Protein AF-A0AAW6LZZ9-F1 (afdb_monomer_lite)

Secondary structure (DSSP, 8-state):
---EE-HHHHH-----TTS-HHHHHHTSEEEEP-TT---EEEEE-TTSEEEEEETTEEEEEEEEEEGGGTEEEEE-SS-EEEEEEEEE-SSEEEEEETTSSEEEEEEEGGGGGG----SHHHHHHHHHHHHHHHHHHHHHHHHHHHHHHHHHHHHHHHHHHHHHHHHHHHHHHHH-HHHHHHHHHHHHHHHHHHHHHHHHHHTSHHHHHS-HHHHHHHHHHHHHHHHHHHIIIIIHHHHHHHHHHHHHHHHHHHHH--

Sequence (258 aa):
MKTYLLDILSRYNRFSENLDVKTVLCNKSWWIFNDSGDKELYIFQENGSLIASVNGNVINATWQYIAANKSLVISFKEQSYMLHPSFIDNIIFALQQDGTERFLFMINEEQKQLFYLKSLNELNSYFEEAERKRIEAKQQEKRILLEQQEIEQQKAKQHKIEQEQQNEIDNALSKSTLYQTLGCIMWILTYLTPIILIFCYISSDEFNRAGWGDRIGLIISIALLGLFIPWITIGSLLAFLEGKITKRYKRTKNRKSV

Organism: NCBI:txid246787

Radius of gyration: 41.66 Å; chains: 1; bounding box: 68×56×107 Å

pLDDT: mean 83.83, std 9.74, range [48.38, 96.94]

Structure (mmCIF, N/CA/C/O backbone):
data_AF-A0AAW6LZZ9-F1
#
_entry.id   AF-A0AAW6LZZ9-F1
#
loop_
_atom_site.group_PDB
_atom_site.id
_atom_site.type_symbol
_atom_site.label_atom_id
_atom_site.label_alt_id
_atom_site.label_comp_id
_atom_site.label_asym_id
_atom_site.label_entity_id
_atom_site.label_seq_id
_atom_site.pdbx_PDB_ins_code
_atom_site.Cartn_x
_atom_site.Cartn_y
_atom_site.Cartn_z
_atom_site.occupancy
_atom_site.B_iso_or_equiv
_atom_site.auth_seq_id
_atom_site.auth_comp_id
_atom_site.auth_asym_id
_atom_site.auth_atom_id
_atom_site.pdbx_PDB_model_num
ATOM 1 N N . MET A 1 1 ? -23.465 -0.274 30.069 1.00 63.72 1 MET A N 1
ATOM 2 C CA . MET A 1 1 ? -22.315 -0.102 29.160 1.00 63.72 1 MET A CA 1
ATOM 3 C C . MET A 1 1 ? -21.661 1.244 29.448 1.00 63.72 1 MET A C 1
ATOM 5 O O . MET A 1 1 ? -22.392 2.219 29.597 1.00 63.72 1 MET A O 1
ATOM 9 N N . LYS A 1 2 ? -20.332 1.303 29.605 1.00 71.00 2 LYS A N 1
ATOM 10 C CA . LYS A 1 2 ? -19.604 2.566 29.831 1.00 71.00 2 LYS A CA 1
ATOM 11 C C . LYS A 1 2 ? -19.031 3.095 28.519 1.00 71.00 2 LYS A C 1
ATOM 13 O O . LYS A 1 2 ? -18.653 2.322 27.646 1.00 71.00 2 LYS A O 1
ATOM 18 N N . THR A 1 3 ? -18.988 4.414 28.393 1.00 74.50 3 THR A N 1
ATOM 19 C CA . THR A 1 3 ? -18.498 5.122 27.206 1.00 74.50 3 THR A CA 1
ATOM 20 C C . THR A 1 3 ? -17.617 6.284 27.644 1.00 74.50 3 THR A C 1
ATOM 22 O O . THR A 1 3 ? -17.914 6.925 28.654 1.00 74.50 3 THR A O 1
ATOM 25 N N . TYR A 1 4 ? -16.594 6.591 26.860 1.00 72.56 4 TYR A N 1
ATOM 26 C CA . TYR A 1 4 ? -15.508 7.503 27.202 1.00 72.56 4 TYR A CA 1
ATOM 27 C C . TYR A 1 4 ? -15.388 8.628 26.189 1.00 72.56 4 TYR A C 1
ATOM 29 O O . TYR A 1 4 ? -15.560 8.405 24.998 1.00 72.56 4 TYR A O 1
ATOM 37 N N . LEU A 1 5 ? -15.063 9.835 26.640 1.00 67.75 5 LEU A N 1
ATOM 38 C CA . LEU A 1 5 ? -14.761 10.933 25.728 1.00 67.75 5 LEU A CA 1
ATOM 39 C C . LEU A 1 5 ? -13.273 10.875 25.372 1.00 67.75 5 LEU A C 1
ATOM 41 O O . LEU A 1 5 ? -12.427 10.930 26.263 1.00 67.75 5 LEU A O 1
ATOM 45 N N . LEU A 1 6 ? -12.965 10.757 24.079 1.00 67.12 6 LEU A N 1
ATOM 46 C CA . LEU A 1 6 ? -11.596 10.786 23.569 1.00 67.12 6 LEU A CA 1
ATOM 47 C C . LEU A 1 6 ? -11.512 11.778 22.404 1.00 67.12 6 LEU A C 1
ATOM 49 O O . LEU A 1 6 ? -11.934 11.476 21.288 1.00 67.12 6 LEU A O 1
ATOM 53 N N . ASP A 1 7 ? -10.948 12.959 22.659 1.00 63.34 7 ASP A N 1
ATOM 54 C CA . ASP A 1 7 ? -10.837 14.041 21.664 1.00 63.34 7 ASP A CA 1
ATOM 55 C C . ASP A 1 7 ? -9.970 13.654 20.446 1.00 63.34 7 ASP A C 1
ATOM 57 O O . ASP A 1 7 ? -10.097 14.204 19.357 1.00 63.34 7 ASP A O 1
ATOM 61 N N . ILE A 1 8 ? -9.094 12.656 20.591 1.00 61.59 8 ILE A N 1
ATOM 62 C CA . ILE A 1 8 ? -8.286 12.148 19.474 1.00 61.59 8 ILE A CA 1
ATOM 63 C C . ILE A 1 8 ? -9.166 11.415 18.448 1.00 61.59 8 ILE A C 1
ATOM 65 O O . ILE A 1 8 ? -8.899 11.490 17.252 1.00 61.59 8 ILE A O 1
ATOM 69 N N . LEU A 1 9 ? -10.252 10.760 18.871 1.00 63.91 9 LEU A N 1
ATOM 70 C CA . LEU A 1 9 ? -11.093 9.961 17.972 1.00 63.91 9 LEU A CA 1
ATOM 71 C C . LEU A 1 9 ? -12.125 10.763 17.201 1.00 63.91 9 LEU A C 1
ATOM 73 O O . LEU A 1 9 ? -12.443 10.388 16.076 1.00 63.91 9 LEU A O 1
ATOM 77 N N . SER A 1 10 ? -12.584 11.891 17.744 1.00 60.84 10 SER A N 1
ATOM 78 C CA . SER A 1 10 ? -13.420 12.830 16.988 1.00 60.84 10 SER A CA 1
ATOM 79 C C . SER A 1 10 ? -12.682 13.343 15.739 1.00 60.84 10 SER A C 1
ATOM 81 O O . SER A 1 10 ? -13.284 13.489 14.675 1.00 60.84 10 SER A O 1
ATOM 83 N N . ARG A 1 11 ? -11.353 13.522 15.824 1.00 60.06 11 ARG A N 1
ATOM 84 C CA . ARG A 1 11 ? -10.475 13.835 14.679 1.00 60.06 11 ARG A CA 1
ATOM 85 C C . ARG A 1 11 ? -10.131 12.615 13.819 1.00 60.06 11 ARG A C 1
ATOM 87 O O . ARG A 1 11 ? -9.822 12.754 12.634 1.00 60.06 11 ARG A O 1
ATOM 94 N N . TYR A 1 12 ? -10.179 11.421 14.399 1.00 59.59 12 TYR A N 1
ATOM 95 C CA . TYR A 1 12 ? -9.676 10.176 13.826 1.00 59.59 12 TYR A CA 1
ATOM 96 C C . TYR A 1 12 ? -10.819 9.240 13.410 1.00 59.59 12 TYR A C 1
ATOM 98 O O . TYR A 1 12 ? -10.916 8.099 13.852 1.00 59.59 12 TYR A O 1
ATOM 106 N N . ASN A 1 13 ? -11.691 9.710 12.515 1.00 55.62 13 ASN A N 1
ATOM 107 C CA . ASN A 1 13 ? -12.746 8.872 11.950 1.00 55.62 13 ASN A CA 1
ATOM 108 C C . ASN A 1 13 ? -12.137 7.949 10.878 1.00 55.62 13 ASN A C 1
ATOM 110 O O . ASN A 1 13 ? -11.828 8.373 9.761 1.00 55.62 13 ASN A O 1
ATOM 114 N N . ARG A 1 14 ? -11.847 6.701 11.254 1.00 59.38 14 ARG A N 1
ATOM 115 C CA . ARG A 1 14 ? -11.058 5.743 10.465 1.00 59.38 14 ARG A CA 1
ATOM 116 C C . ARG A 1 14 ? -11.824 4.484 10.077 1.00 59.38 14 ARG A C 1
ATOM 118 O O . ARG A 1 14 ? -11.212 3.499 9.665 1.00 59.38 14 ARG A O 1
ATOM 125 N N . PHE A 1 15 ? -13.146 4.515 10.159 1.00 56.00 15 PHE A N 1
ATOM 126 C CA . PHE A 1 15 ? -13.957 3.441 9.620 1.00 56.00 15 PHE A CA 1
ATOM 127 C C . PHE A 1 15 ? -13.810 3.374 8.092 1.00 56.00 15 PHE A C 1
ATOM 129 O O . PHE A 1 15 ? -14.177 4.300 7.371 1.00 56.00 15 PHE A O 1
ATOM 136 N N . SER A 1 16 ? -13.225 2.279 7.600 1.00 54.72 16 SER A N 1
ATOM 137 C CA . SER A 1 16 ? -13.187 1.969 6.171 1.00 54.72 16 SER A CA 1
ATOM 138 C C . SER A 1 16 ? -14.546 1.413 5.766 1.00 54.72 16 SER A C 1
ATOM 140 O O . SER A 1 16 ? -14.954 0.370 6.272 1.00 54.72 16 SER A O 1
ATOM 142 N N . GLU A 1 17 ? -15.227 2.085 4.837 1.00 54.19 17 GLU A N 1
ATOM 143 C CA . GLU A 1 17 ? -16.564 1.696 4.360 1.00 54.19 17 GLU A CA 1
ATOM 144 C C . GLU A 1 17 ? -16.625 0.269 3.793 1.00 54.19 17 GLU A C 1
ATOM 146 O O . GLU A 1 17 ? -17.694 -0.329 3.752 1.00 54.19 17 GLU A O 1
ATOM 151 N N . ASN A 1 18 ? -15.477 -0.284 3.394 1.00 52.03 18 ASN A N 1
ATOM 152 C CA . ASN A 1 18 ? -15.360 -1.607 2.783 1.00 52.03 18 ASN A CA 1
ATOM 153 C C . ASN A 1 18 ? -15.147 -2.747 3.792 1.00 52.03 18 ASN A C 1
ATOM 155 O O . ASN A 1 18 ? -14.966 -3.891 3.378 1.00 52.03 18 ASN A O 1
ATOM 159 N N . LEU A 1 19 ? -15.096 -2.462 5.097 1.00 64.50 19 LEU A N 1
ATOM 160 C CA . LEU A 1 19 ? -14.877 -3.497 6.101 1.00 64.50 19 LEU A CA 1
ATOM 161 C C . LEU A 1 19 ? -16.200 -4.165 6.486 1.00 64.50 19 LEU A C 1
ATOM 163 O O . LEU A 1 19 ? -17.125 -3.504 6.957 1.00 64.50 19 LEU A O 1
ATOM 167 N N . ASP A 1 20 ? -16.267 -5.489 6.338 1.00 75.19 20 ASP A N 1
ATOM 168 C CA . ASP A 1 20 ? -17.407 -6.272 6.811 1.00 75.19 20 ASP A CA 1
ATOM 169 C C . ASP A 1 20 ? -17.415 -6.327 8.347 1.00 75.19 20 ASP A C 1
ATOM 171 O O . ASP A 1 20 ? -16.801 -7.188 8.985 1.00 75.19 20 ASP A O 1
ATOM 175 N N . VAL A 1 21 ? -18.118 -5.362 8.942 1.00 74.81 21 VAL A N 1
ATOM 176 C CA . VAL A 1 21 ? -18.277 -5.195 10.392 1.00 74.81 21 VAL A CA 1
ATOM 177 C C . VAL A 1 21 ? -18.807 -6.465 11.046 1.00 74.81 21 VAL A C 1
ATOM 179 O O . VAL A 1 21 ? -18.379 -6.799 12.150 1.00 74.81 21 VAL A O 1
ATOM 182 N N . LYS A 1 22 ? -19.704 -7.194 10.368 1.00 76.88 22 LYS A N 1
ATOM 183 C CA . LYS A 1 22 ? -20.283 -8.433 10.893 1.00 76.88 22 LYS A CA 1
ATOM 184 C C . LYS A 1 22 ? -19.201 -9.497 11.043 1.00 76.88 22 LYS A C 1
ATOM 186 O O . LYS A 1 22 ? -19.074 -10.078 12.116 1.00 76.88 22 LYS A O 1
ATOM 191 N N . THR A 1 23 ? -18.385 -9.687 10.012 1.00 80.94 23 THR A N 1
ATOM 192 C CA . THR A 1 23 ? -17.270 -10.643 10.047 1.00 80.94 23 THR A CA 1
ATOM 193 C C . THR A 1 23 ? -16.236 -10.270 11.113 1.00 80.94 23 THR A C 1
ATOM 195 O O . THR A 1 23 ? -15.774 -11.132 11.859 1.00 80.94 23 THR A O 1
ATOM 198 N N . VAL A 1 24 ? -15.898 -8.984 11.250 1.00 83.12 24 VAL A N 1
ATOM 199 C CA . VAL A 1 24 ? -14.933 -8.534 12.269 1.00 83.12 24 VAL A CA 1
ATOM 200 C C . VAL A 1 24 ? -15.455 -8.765 13.687 1.00 83.12 24 VAL A C 1
ATOM 202 O O . VAL A 1 24 ? -14.700 -9.246 14.531 1.00 83.12 24 VAL A O 1
ATOM 205 N N . LEU A 1 25 ? -16.727 -8.448 13.949 1.00 83.62 25 LEU A N 1
ATOM 206 C CA . LEU A 1 25 ? -17.342 -8.609 15.268 1.00 83.62 25 LEU A CA 1
ATOM 207 C C . LEU A 1 25 ? -17.463 -10.077 15.679 1.00 83.62 25 LEU A C 1
ATOM 209 O O . LEU A 1 25 ? -17.090 -10.406 16.802 1.00 83.62 25 LEU A O 1
ATOM 213 N N . CYS A 1 26 ? -17.968 -10.937 14.789 1.00 85.25 26 CYS A N 1
ATOM 214 C CA . CYS A 1 26 ? -18.289 -12.331 15.110 1.00 85.25 26 CYS A CA 1
ATOM 215 C C . CYS A 1 26 ? -17.065 -13.237 15.276 1.00 85.25 26 CYS A C 1
ATOM 217 O O . CYS A 1 26 ? -17.135 -14.231 15.992 1.00 85.25 26 CYS A O 1
ATOM 219 N N . ASN A 1 27 ? -15.946 -12.913 14.624 1.00 84.12 27 ASN A N 1
ATOM 220 C CA . ASN A 1 27 ? -14.761 -13.776 14.624 1.00 84.12 27 ASN A CA 1
ATOM 221 C C . ASN A 1 27 ? -13.890 -13.633 15.879 1.00 84.12 27 ASN A C 1
ATOM 223 O O . ASN A 1 27 ? -12.889 -14.335 16.002 1.00 84.12 27 ASN A O 1
ATOM 227 N N . LYS A 1 28 ? -14.209 -12.693 16.775 1.00 88.25 28 LYS A N 1
ATOM 228 C CA . LYS A 1 28 ? -13.354 -12.318 17.905 1.00 88.25 28 LYS A CA 1
ATOM 229 C C . LYS A 1 28 ? -14.158 -12.162 19.190 1.00 88.25 28 LYS A C 1
ATOM 231 O O . LYS A 1 28 ? -15.327 -11.782 19.174 1.00 88.25 28 LYS A O 1
ATOM 236 N N . SER A 1 29 ? -13.476 -12.374 20.310 1.00 88.81 29 SER A N 1
ATOM 237 C CA . SER A 1 29 ? -13.965 -12.008 21.639 1.00 88.81 29 SER A CA 1
ATOM 238 C C . SER A 1 29 ? -13.436 -10.629 22.019 1.00 88.81 29 SER A C 1
ATOM 240 O O . SER A 1 29 ? -12.241 -10.350 21.894 1.00 88.81 29 SER A O 1
ATOM 242 N N . TRP A 1 30 ? -14.325 -9.762 22.496 1.00 90.69 30 TRP A N 1
ATOM 243 C CA . TRP A 1 30 ? -14.030 -8.350 22.713 1.00 90.69 30 TRP A CA 1
ATOM 244 C C . TRP A 1 30 ? -14.031 -8.009 24.196 1.00 90.69 30 TRP A C 1
ATOM 246 O O . TRP A 1 30 ? -15.070 -8.003 24.850 1.00 90.69 30 TRP A O 1
ATOM 256 N N . TRP A 1 31 ? -12.861 -7.708 24.745 1.00 88.19 31 TRP A N 1
ATOM 257 C CA . TRP A 1 31 ? -12.719 -7.182 26.095 1.00 88.19 31 TRP A CA 1
ATOM 258 C C . TRP A 1 31 ? -13.088 -5.699 26.115 1.00 88.19 31 TRP A C 1
ATOM 260 O O . TRP A 1 31 ? -12.507 -4.897 25.385 1.00 88.19 31 TRP A O 1
ATOM 270 N N . ILE A 1 32 ? -14.067 -5.328 26.932 1.00 88.06 32 ILE A N 1
ATOM 271 C CA . ILE A 1 32 ? -14.548 -3.953 27.018 1.00 88.06 32 ILE A CA 1
ATOM 272 C C . ILE A 1 32 ? -13.648 -3.174 27.966 1.00 88.06 32 ILE A C 1
ATOM 274 O O . ILE A 1 32 ? -13.481 -3.546 29.129 1.00 88.06 32 ILE A O 1
ATOM 278 N N . PHE A 1 33 ? -13.080 -2.081 27.464 1.00 84.19 33 PHE A N 1
ATOM 279 C CA . PHE A 1 33 ? -12.303 -1.171 28.291 1.00 84.19 33 PHE A CA 1
ATOM 280 C C . PHE A 1 33 ? -13.218 -0.519 29.329 1.00 84.19 33 PHE A C 1
ATOM 282 O O . PHE A 1 33 ? -14.246 0.072 28.986 1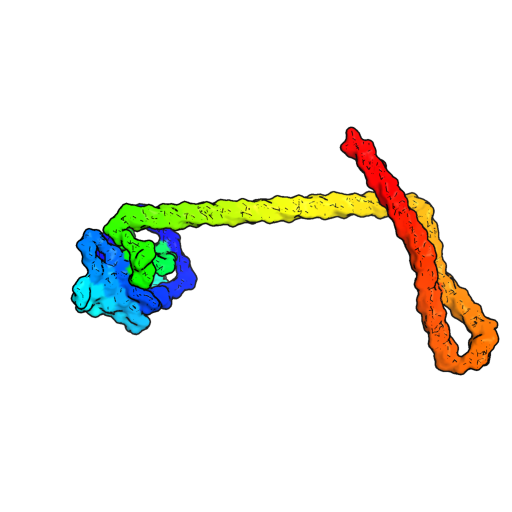.00 84.19 33 PHE A O 1
ATOM 289 N N . ASN A 1 34 ? -12.829 -0.611 30.597 1.00 80.00 34 ASN A N 1
ATOM 290 C CA . ASN A 1 34 ? -13.482 0.097 31.681 1.00 80.00 34 ASN A CA 1
ATOM 291 C C . ASN A 1 34 ? -12.457 0.588 32.714 1.00 80.00 34 ASN A C 1
ATOM 293 O O . ASN A 1 34 ? -11.409 -0.019 32.915 1.00 80.00 34 ASN A O 1
ATOM 297 N N . ASP A 1 35 ? -12.809 1.661 33.416 1.00 71.12 35 ASP A N 1
ATOM 298 C CA . ASP A 1 35 ? -11.978 2.261 34.473 1.00 71.12 35 ASP A CA 1
ATOM 299 C C . ASP A 1 35 ? -12.150 1.539 35.819 1.00 71.12 35 ASP A C 1
ATOM 301 O O . ASP A 1 35 ? -11.513 1.884 36.810 1.00 71.12 35 ASP A O 1
ATOM 305 N N . SER A 1 36 ? -13.069 0.571 35.883 1.00 70.88 36 SER A N 1
ATOM 306 C CA . SER A 1 36 ? -13.416 -0.150 37.111 1.00 70.88 36 SER A CA 1
ATOM 307 C C . SER A 1 36 ? -12.464 -1.305 37.408 1.00 70.88 36 SER A C 1
ATOM 309 O O . SER A 1 36 ? -12.419 -1.769 38.542 1.00 70.88 36 SER A O 1
ATOM 311 N N . GLY A 1 37 ? -11.699 -1.761 36.412 1.00 69.62 37 GLY A N 1
ATOM 312 C CA . GLY A 1 37 ? -10.828 -2.931 36.526 1.00 69.62 37 GLY A CA 1
ATOM 313 C C . GLY A 1 37 ? -11.571 -4.267 36.422 1.00 69.62 37 GLY A C 1
ATOM 314 O O . GLY A 1 37 ? -10.946 -5.321 36.536 1.00 69.62 37 GLY A O 1
ATOM 315 N N . ASP A 1 38 ? -12.882 -4.238 36.172 1.00 79.94 38 ASP A N 1
ATOM 316 C CA . ASP A 1 38 ? -13.706 -5.432 36.009 1.00 79.94 38 ASP A CA 1
ATOM 317 C C . ASP A 1 38 ? -13.439 -6.089 34.652 1.00 79.94 38 ASP A C 1
ATOM 319 O O . ASP A 1 38 ? -13.296 -5.424 33.623 1.00 79.94 38 ASP A O 1
ATOM 323 N N . LYS A 1 39 ? -13.411 -7.423 34.601 1.00 83.44 39 LYS A N 1
ATOM 324 C CA . LYS A 1 39 ? -13.345 -8.143 33.327 1.00 83.44 39 LYS A CA 1
ATOM 325 C C . LYS A 1 39 ? -14.729 -8.133 32.677 1.00 83.44 39 LYS A C 1
ATOM 327 O O . LYS A 1 39 ? -15.551 -8.995 32.975 1.00 83.44 39 LYS A O 1
ATOM 332 N N . GLU A 1 40 ? -14.951 -7.208 31.750 1.00 89.00 40 GLU A N 1
ATOM 333 C CA . GLU A 1 40 ? -16.131 -7.188 30.881 1.00 89.00 40 GLU A CA 1
ATOM 334 C C . GLU A 1 40 ? -15.767 -7.731 29.487 1.00 89.00 40 GLU A C 1
ATOM 336 O O . GLU A 1 40 ? -14.808 -7.278 28.866 1.00 89.00 40 GLU A O 1
ATOM 341 N N . LEU A 1 41 ? -16.481 -8.758 29.020 1.00 90.31 41 LEU A N 1
ATOM 342 C CA . LEU A 1 41 ? -16.209 -9.466 27.764 1.00 90.31 41 LEU A CA 1
ATOM 343 C C . LEU A 1 41 ? -17.485 -9.611 26.941 1.00 90.31 41 LEU A C 1
ATOM 345 O O . LEU A 1 41 ? -18.473 -10.146 27.442 1.00 90.31 41 LEU A O 1
ATOM 349 N N . TYR A 1 42 ? -17.457 -9.166 25.689 1.00 92.44 42 TYR A N 1
ATOM 350 C CA . TYR A 1 42 ? -18.568 -9.224 24.743 1.00 92.44 42 TYR A CA 1
ATOM 351 C C . TYR A 1 42 ? -18.234 -10.194 23.606 1.00 92.44 42 TYR A C 1
ATOM 353 O O . TYR A 1 42 ? -17.190 -10.087 22.961 1.00 92.44 42 TYR A O 1
ATOM 361 N N . ILE A 1 43 ? -19.133 -11.145 23.358 1.00 92.31 43 ILE A N 1
ATOM 362 C CA . ILE A 1 43 ? -19.002 -12.156 22.305 1.00 92.31 43 ILE A CA 1
ATOM 363 C C . ILE A 1 43 ? -20.203 -12.025 21.372 1.00 92.31 43 ILE A C 1
ATOM 365 O O . ILE A 1 43 ? -21.340 -12.319 21.756 1.00 92.31 43 ILE A O 1
ATOM 369 N N . PHE A 1 44 ? -19.945 -11.563 20.151 1.00 92.44 44 PHE A N 1
ATOM 370 C CA . PHE A 1 44 ? -20.962 -11.363 19.124 1.00 92.44 44 PHE A CA 1
ATOM 371 C C . PHE A 1 44 ? -21.139 -12.653 18.327 1.00 92.44 44 PHE A C 1
ATOM 373 O O . PHE A 1 44 ? -20.171 -13.229 17.844 1.00 92.44 44 PHE A O 1
ATOM 380 N N . GLN A 1 45 ? -22.377 -13.114 18.180 1.00 91.75 45 GLN A N 1
ATOM 381 C CA . GLN A 1 45 ? -22.703 -14.292 17.379 1.00 91.75 45 GLN A CA 1
ATOM 382 C C . GLN A 1 45 ? -23.333 -13.898 16.044 1.00 91.75 45 GLN A C 1
ATOM 384 O O . GLN A 1 45 ? -24.100 -12.938 15.969 1.00 91.75 45 GLN A O 1
ATOM 389 N N . GLU A 1 46 ? -23.093 -14.685 14.994 1.00 89.88 46 GLU A N 1
ATOM 390 C CA . GLU A 1 46 ? -23.614 -14.415 13.643 1.00 89.88 46 GLU A CA 1
ATOM 391 C C . GLU A 1 46 ? -25.146 -14.375 13.549 1.00 89.88 46 GLU A C 1
ATOM 393 O O . GLU A 1 46 ? -25.695 -13.726 12.649 1.00 89.88 46 GLU A O 1
ATOM 398 N N . ASN A 1 47 ? -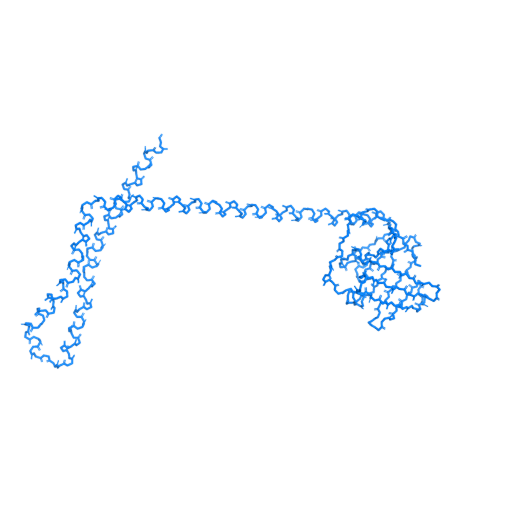25.819 -15.052 14.485 1.00 89.12 47 ASN A N 1
ATOM 399 C CA . ASN A 1 47 ? -27.274 -15.107 14.618 1.00 89.12 47 ASN A CA 1
ATOM 400 C C . ASN A 1 47 ? -27.887 -13.829 15.235 1.00 89.12 47 ASN A C 1
ATOM 402 O O . ASN A 1 47 ? -29.101 -13.774 15.403 1.00 89.12 47 ASN A O 1
ATOM 406 N N . GLY A 1 48 ? -27.073 -12.824 15.588 1.00 90.38 48 GLY A N 1
ATOM 407 C CA . GLY A 1 48 ? -27.523 -11.582 16.228 1.00 90.38 48 GLY A CA 1
ATOM 408 C C . GLY A 1 48 ? -27.620 -11.650 17.756 1.00 90.38 48 GLY A C 1
ATOM 409 O O . GLY A 1 48 ? -28.093 -10.706 18.386 1.00 90.38 48 GLY A O 1
ATOM 410 N N . SER A 1 49 ? -27.168 -12.735 18.385 1.00 93.06 49 SER A N 1
ATOM 411 C CA . SER A 1 49 ? -27.067 -12.831 19.846 1.00 93.06 49 SER A CA 1
ATOM 412 C C . SER A 1 49 ? -25.747 -12.237 20.330 1.00 93.06 49 SER A C 1
ATOM 414 O O . SER A 1 49 ? -24.703 -12.404 19.698 1.00 93.06 49 SER A O 1
ATOM 416 N N . LEU A 1 50 ? -25.786 -11.538 21.459 1.00 92.69 50 LEU A N 1
ATOM 417 C CA . LEU A 1 50 ? -24.620 -10.993 22.145 1.00 92.69 50 LEU A CA 1
ATOM 418 C C . LEU A 1 50 ? -24.549 -11.604 23.543 1.00 92.69 50 LEU A C 1
ATOM 420 O O . LEU A 1 50 ? -25.493 -11.498 24.325 1.00 92.69 50 LEU A O 1
ATOM 424 N N . ILE A 1 51 ? -23.413 -12.206 23.870 1.00 92.88 51 ILE A N 1
ATOM 425 C CA . ILE A 1 51 ? -23.128 -12.692 25.218 1.00 92.88 51 ILE A CA 1
ATOM 426 C C . ILE A 1 51 ? -22.199 -11.679 25.879 1.00 92.88 51 ILE A C 1
ATOM 428 O O . ILE A 1 51 ? -21.056 -11.519 25.455 1.00 92.88 51 ILE A O 1
ATOM 432 N N . ALA A 1 52 ? -22.689 -10.997 26.911 1.00 91.75 52 ALA A N 1
ATOM 433 C CA . ALA A 1 52 ? -21.893 -10.091 27.729 1.00 91.75 52 ALA A CA 1
ATOM 434 C C . ALA A 1 52 ? -21.576 -10.759 29.072 1.00 91.75 52 ALA A C 1
ATOM 436 O O . ALA A 1 52 ? -22.482 -11.164 29.791 1.00 91.75 52 ALA A O 1
ATOM 437 N N . SER A 1 53 ? -20.299 -10.883 29.425 1.00 90.88 53 SER A N 1
ATOM 438 C CA . SER A 1 53 ? -19.842 -11.454 30.693 1.00 90.88 53 SER A CA 1
ATOM 439 C C . SER A 1 53 ? -19.100 -10.403 31.508 1.00 90.88 53 SER A C 1
ATOM 441 O O . SER A 1 53 ? -18.051 -9.932 31.074 1.00 90.88 53 SER A O 1
ATOM 443 N N . VAL A 1 54 ? -19.586 -10.097 32.711 1.00 89.38 54 VAL A N 1
ATOM 444 C CA . VAL A 1 54 ? -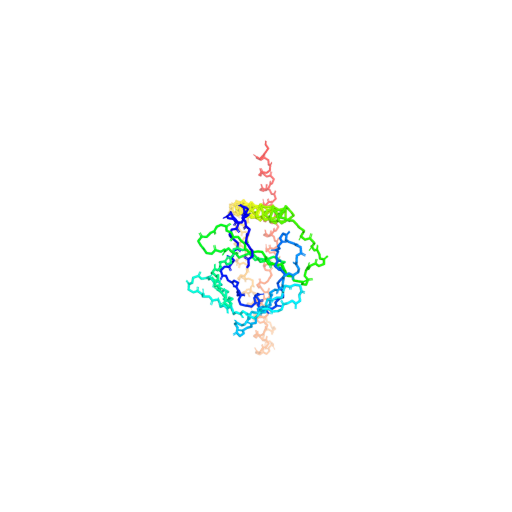18.918 -9.204 33.673 1.00 89.38 54 VAL A CA 1
ATOM 445 C C . VAL A 1 54 ? -18.438 -10.034 34.858 1.00 89.38 54 VAL A C 1
ATOM 447 O O . VAL A 1 54 ? -19.253 -10.552 35.619 1.00 89.38 54 VAL A O 1
ATOM 450 N N . ASN A 1 55 ? -17.122 -10.209 35.000 1.00 87.06 55 ASN A N 1
ATOM 451 C CA . ASN A 1 55 ? -16.493 -11.038 36.040 1.00 87.06 55 ASN A CA 1
ATOM 452 C C . ASN A 1 55 ? -17.098 -12.457 36.161 1.00 87.06 55 ASN A C 1
ATOM 454 O O . ASN A 1 55 ? -17.152 -13.029 37.245 1.00 87.06 55 ASN A O 1
ATOM 458 N N . GLY A 1 56 ? -17.562 -13.025 35.041 1.00 85.06 56 GLY A N 1
ATOM 459 C CA . GLY A 1 56 ? -18.186 -14.352 34.975 1.00 85.06 56 GLY A CA 1
ATOM 460 C C . GLY A 1 56 ? -19.717 -14.356 35.054 1.00 85.06 56 GLY A C 1
ATOM 461 O O . GLY A 1 56 ? -20.326 -15.378 34.751 1.00 85.06 56 GLY A O 1
ATOM 462 N N . ASN A 1 57 ? -20.357 -13.229 35.385 1.00 89.56 57 ASN A N 1
ATOM 463 C CA . ASN A 1 57 ? -21.813 -13.100 35.320 1.00 89.56 57 ASN A CA 1
ATOM 464 C C . ASN A 1 57 ? -22.258 -12.833 33.883 1.00 89.56 57 ASN A C 1
ATOM 466 O O . ASN A 1 57 ? -21.882 -11.819 33.294 1.00 89.56 57 ASN A O 1
ATOM 470 N N . VAL A 1 58 ? -23.074 -13.734 33.336 1.00 91.06 58 VAL A N 1
ATOM 471 C CA . VAL A 1 58 ? -23.509 -13.692 31.936 1.00 91.06 58 VAL A CA 1
ATOM 472 C C . VAL A 1 58 ? -24.844 -12.967 31.785 1.00 91.06 58 VAL A C 1
ATOM 474 O O . VAL A 1 58 ? -25.836 -13.291 32.437 1.00 91.06 58 VAL A O 1
ATOM 477 N N . ILE A 1 59 ? -24.870 -12.014 30.861 1.00 91.12 59 ILE A N 1
ATOM 478 C CA . ILE A 1 59 ? -26.035 -11.256 30.427 1.00 91.12 59 ILE A CA 1
ATOM 479 C C . ILE A 1 59 ? -26.238 -11.540 28.940 1.00 91.12 59 ILE A C 1
ATOM 481 O O . ILE A 1 59 ? -25.393 -11.217 28.105 1.00 91.12 59 ILE A O 1
ATOM 485 N N . ASN A 1 60 ? -27.386 -12.128 28.610 1.00 92.81 60 ASN A N 1
ATOM 486 C CA . ASN A 1 60 ? -27.790 -12.325 27.223 1.00 92.81 60 ASN A CA 1
ATOM 487 C C . ASN A 1 60 ? -28.402 -11.032 26.675 1.00 92.81 60 ASN A C 1
ATOM 489 O O . ASN A 1 60 ? -29.343 -10.484 27.257 1.00 92.81 60 ASN A O 1
ATOM 493 N N . ALA A 1 61 ? -27.866 -10.579 25.550 1.00 93.06 61 ALA A N 1
ATOM 494 C CA . ALA A 1 61 ? -28.277 -9.404 24.801 1.00 93.06 61 ALA A CA 1
ATOM 495 C C . ALA A 1 61 ? -28.414 -9.762 23.313 1.00 93.06 61 ALA A C 1
ATOM 497 O O . ALA A 1 61 ? -28.139 -10.887 22.890 1.00 93.06 61 ALA A O 1
ATOM 498 N N . THR A 1 62 ? -28.853 -8.805 22.506 1.00 94.12 62 THR A N 1
ATOM 499 C CA . THR A 1 62 ? -28.916 -8.953 21.047 1.00 94.12 62 THR A CA 1
ATOM 500 C C . THR A 1 62 ? -28.178 -7.810 20.377 1.00 94.12 62 THR A C 1
ATOM 502 O O . THR A 1 62 ? -28.020 -6.734 20.954 1.00 94.12 62 THR A O 1
ATOM 505 N N . TRP A 1 63 ? -27.704 -8.043 19.162 1.00 94.06 63 TRP A N 1
ATOM 506 C CA . TRP A 1 63 ? -27.046 -7.033 18.359 1.00 94.06 63 TRP A CA 1
ATOM 507 C C . TRP A 1 63 ? -27.487 -7.134 16.899 1.00 94.06 63 TRP A C 1
ATOM 509 O O . TRP A 1 63 ? -27.806 -8.211 16.394 1.00 94.06 63 TRP A O 1
ATOM 519 N N . GLN A 1 64 ? -27.492 -6.000 16.210 1.00 91.56 64 GLN A N 1
ATOM 520 C CA . GLN A 1 64 ? -27.838 -5.924 14.799 1.00 91.56 64 GLN A CA 1
ATOM 521 C C . GLN A 1 64 ? -27.025 -4.831 14.116 1.00 91.56 64 GLN A C 1
ATOM 523 O O . GLN A 1 64 ? -26.935 -3.712 14.613 1.00 91.56 64 GLN A O 1
ATOM 528 N N . TYR A 1 65 ? -26.470 -5.139 12.946 1.00 90.00 65 TYR A N 1
ATOM 529 C CA . TYR A 1 65 ? -25.880 -4.127 12.078 1.00 90.00 65 TYR A CA 1
ATOM 530 C C . TYR A 1 65 ? -26.930 -3.584 11.102 1.00 90.00 65 TYR A C 1
ATOM 532 O O . TYR A 1 65 ? -27.535 -4.339 10.339 1.00 90.00 65 TYR A O 1
ATOM 540 N N . ILE A 1 66 ? -27.144 -2.271 11.128 1.00 88.69 66 ILE A N 1
ATOM 541 C CA . ILE A 1 66 ? -28.056 -1.536 10.256 1.00 88.69 66 ILE A CA 1
ATOM 542 C C . ILE A 1 66 ? -27.224 -0.855 9.171 1.00 88.69 66 ILE A C 1
ATOM 544 O O . ILE A 1 66 ? -26.681 0.233 9.367 1.00 88.69 66 ILE A O 1
ATOM 548 N N . ALA A 1 67 ? -27.160 -1.478 7.994 1.00 84.75 67 ALA A N 1
ATOM 549 C CA . ALA A 1 67 ? -26.380 -0.965 6.866 1.00 84.75 67 ALA A CA 1
ATOM 550 C C . ALA A 1 67 ? -26.836 0.433 6.408 1.00 84.75 67 ALA A C 1
ATOM 552 O O . ALA A 1 67 ? -26.001 1.261 6.055 1.00 84.75 67 ALA A O 1
ATOM 553 N N . ALA A 1 68 ? -28.143 0.723 6.477 1.00 85.62 68 ALA A N 1
ATOM 554 C CA . ALA A 1 68 ? -28.718 1.998 6.037 1.00 85.62 68 ALA A CA 1
ATOM 555 C C . ALA A 1 68 ? -28.139 3.219 6.774 1.00 85.62 68 ALA A C 1
ATOM 557 O O . ALA A 1 68 ? -27.967 4.268 6.162 1.00 85.62 68 ALA A O 1
ATOM 558 N N . ASN A 1 69 ? -27.809 3.070 8.061 1.00 83.75 69 ASN A N 1
ATOM 559 C CA . ASN A 1 69 ? -27.195 4.124 8.875 1.00 83.75 69 ASN A CA 1
ATOM 560 C C . ASN A 1 69 ? -25.748 3.784 9.277 1.00 83.75 69 ASN A C 1
ATOM 562 O O . ASN A 1 69 ? -25.158 4.445 10.126 1.00 83.75 69 ASN A O 1
ATOM 566 N N . LYS A 1 70 ? -25.177 2.711 8.707 1.00 85.69 70 LYS A N 1
ATOM 567 C CA . LYS A 1 70 ? -23.856 2.174 9.073 1.00 85.69 70 LYS A CA 1
ATOM 568 C C . LYS A 1 70 ? -23.681 2.065 10.596 1.00 85.69 70 LYS A C 1
ATOM 570 O O . LYS A 1 70 ? -22.626 2.401 11.130 1.00 85.69 70 LYS A O 1
ATOM 575 N N . SER A 1 71 ? -24.729 1.637 11.297 1.00 87.81 71 SER A N 1
ATOM 576 C CA . SER A 1 71 ? -24.772 1.626 12.758 1.00 87.81 71 SER A CA 1
ATOM 577 C C . SER A 1 71 ? -24.921 0.212 13.302 1.00 87.81 71 SER A C 1
ATOM 579 O O . SER A 1 71 ? -25.537 -0.664 12.701 1.00 87.81 71 SER A O 1
ATOM 581 N N . LEU A 1 72 ? -24.322 -0.019 14.458 1.00 90.62 72 LEU A N 1
ATOM 582 C CA . LEU A 1 72 ? -24.469 -1.207 15.271 1.00 90.62 72 LEU A CA 1
ATOM 583 C C . LEU A 1 72 ? -25.455 -0.889 16.391 1.00 90.62 72 LEU A C 1
ATOM 585 O O . LEU A 1 72 ? -25.218 0.003 17.201 1.00 90.62 72 LEU A O 1
ATOM 589 N N . VAL A 1 73 ? -26.551 -1.630 16.455 1.00 92.19 73 VAL A N 1
ATOM 590 C CA . VAL A 1 73 ? -27.492 -1.557 17.568 1.00 92.19 73 VAL A CA 1
ATOM 591 C C . VAL A 1 73 ? -27.210 -2.711 18.509 1.00 92.19 73 VAL A C 1
ATOM 593 O O . VAL A 1 73 ? -27.213 -3.863 18.084 1.00 92.19 73 VAL A O 1
ATOM 596 N N . ILE A 1 74 ? -26.984 -2.408 19.783 1.00 93.25 74 ILE A N 1
ATOM 597 C CA . ILE A 1 74 ? -26.859 -3.400 20.852 1.00 93.25 74 ILE A CA 1
ATOM 598 C C . ILE A 1 74 ? -28.041 -3.219 21.796 1.00 93.25 74 ILE A C 1
ATOM 600 O O . ILE A 1 74 ? -28.201 -2.150 22.380 1.00 93.25 74 ILE A O 1
ATOM 604 N N . SER A 1 75 ? -28.859 -4.256 21.957 1.00 92.50 75 SER A N 1
ATOM 605 C CA . SER A 1 75 ? -30.041 -4.239 22.819 1.00 92.50 75 SER A CA 1
ATOM 606 C C . SER A 1 75 ? -29.850 -5.155 24.021 1.00 92.50 75 SER A C 1
ATOM 608 O O . SER A 1 75 ? -29.785 -6.380 23.889 1.00 92.50 75 SER A O 1
ATOM 610 N N . PHE A 1 76 ? -29.791 -4.545 25.200 1.00 89.62 76 PHE A N 1
ATOM 611 C CA . PHE A 1 76 ? -29.882 -5.219 26.490 1.00 89.62 76 PHE A CA 1
ATOM 612 C C . PHE A 1 76 ? -31.344 -5.244 26.961 1.00 89.62 76 PHE A C 1
ATOM 614 O O . PHE A 1 76 ? -32.194 -4.555 26.404 1.00 89.62 76 PHE A O 1
ATOM 621 N N . LYS A 1 77 ? -31.650 -6.015 28.014 1.00 84.38 77 LYS A N 1
ATOM 622 C CA . LYS A 1 77 ? -33.025 -6.151 28.542 1.00 84.38 77 LYS A CA 1
ATOM 623 C C . LYS A 1 77 ? -33.684 -4.821 28.931 1.00 84.38 77 LYS A C 1
ATOM 625 O O . LYS A 1 77 ? -34.900 -4.715 28.858 1.00 84.38 77 LYS A O 1
ATOM 630 N N . GLU A 1 78 ? -32.894 -3.839 29.357 1.00 82.62 78 GLU A N 1
ATOM 631 C CA . GLU A 1 78 ? -33.390 -2.559 29.884 1.00 82.62 78 GLU A CA 1
ATOM 632 C C . GLU A 1 78 ? -33.213 -1.390 28.909 1.00 82.62 78 GLU A C 1
ATOM 634 O O . GLU A 1 78 ? -33.933 -0.401 28.994 1.00 82.62 78 GLU A O 1
ATOM 639 N N . GLN A 1 79 ? -32.241 -1.477 27.997 1.00 88.75 79 GLN A N 1
ATOM 640 C CA . GLN A 1 79 ? -31.832 -0.358 27.153 1.00 88.75 79 GLN A CA 1
ATOM 641 C C . GLN A 1 79 ? -31.137 -0.840 25.882 1.00 88.75 79 GLN A C 1
ATOM 643 O O . GLN A 1 79 ? -30.411 -1.839 25.892 1.00 88.75 79 GLN A O 1
ATOM 648 N N . SER A 1 80 ? -31.309 -0.070 24.811 1.00 90.50 80 SER A N 1
ATOM 649 C CA . SER A 1 80 ? -30.619 -0.271 23.541 1.00 90.50 80 SER A CA 1
ATOM 650 C C . SER A 1 80 ? -29.727 0.919 23.222 1.00 90.50 80 SER A C 1
ATOM 652 O O . SER A 1 80 ? -30.085 2.068 23.475 1.00 90.50 80 SER A O 1
ATOM 654 N N . TYR A 1 81 ? -28.573 0.634 22.634 1.00 91.00 81 TYR A N 1
ATOM 655 C CA . TYR A 1 81 ? -27.586 1.621 22.227 1.00 91.00 81 TYR A CA 1
ATOM 656 C C . TYR A 1 81 ? -27.381 1.547 20.723 1.00 91.00 81 TYR A C 1
ATOM 658 O O . TYR A 1 81 ? -27.171 0.461 20.185 1.00 91.00 81 TYR A O 1
ATOM 666 N N . MET A 1 82 ? -27.409 2.700 20.060 1.00 91.69 82 MET A N 1
ATOM 667 C CA . MET A 1 82 ? -26.978 2.831 18.674 1.00 91.69 82 MET A CA 1
ATOM 668 C C . MET A 1 82 ? -25.544 3.349 18.654 1.00 91.69 82 MET A C 1
ATOM 670 O O . MET A 1 82 ? -25.224 4.342 19.308 1.00 91.69 82 MET A O 1
ATOM 674 N N . LEU A 1 83 ? -24.680 2.638 17.940 1.00 90.31 83 LEU A N 1
ATOM 675 C CA . LEU A 1 83 ? -23.248 2.872 17.915 1.00 90.31 83 LEU A CA 1
ATOM 676 C C . LEU A 1 83 ? -22.755 2.948 16.470 1.00 90.31 83 LEU A C 1
ATOM 678 O O . LEU A 1 83 ? -23.117 2.119 15.642 1.00 90.31 83 LEU A O 1
ATOM 682 N N . HIS A 1 84 ? -21.879 3.890 16.168 1.00 88.75 84 HIS A N 1
ATOM 683 C CA . HIS A 1 84 ? -21.225 4.019 14.878 1.00 88.75 84 HIS A CA 1
ATOM 684 C C . HIS A 1 84 ? -19.782 3.522 14.972 1.00 88.75 84 HIS A C 1
ATOM 686 O O . HIS A 1 84 ? -19.021 3.999 15.818 1.00 88.75 84 HIS A O 1
ATOM 692 N N . PRO A 1 85 ? -19.366 2.574 14.117 1.00 87.00 85 PRO A N 1
ATOM 693 C CA . PRO A 1 85 ? -17.957 2.250 13.942 1.00 87.00 85 PRO A CA 1
ATOM 694 C C . PRO A 1 85 ? -17.156 3.516 13.640 1.00 87.00 85 PRO A C 1
ATOM 696 O O . PRO A 1 85 ? -17.421 4.192 12.651 1.00 87.00 85 PRO A O 1
ATOM 699 N N . SER A 1 86 ? -16.191 3.839 14.501 1.00 83.12 86 SER A N 1
ATOM 700 C CA . SER A 1 86 ? -15.349 5.030 14.342 1.00 83.12 86 SER A CA 1
ATOM 701 C C . SER A 1 86 ? -13.908 4.650 14.029 1.00 83.12 86 SER A C 1
ATOM 703 O O . SER A 1 86 ? -13.289 5.215 13.128 1.00 83.12 86 SER A O 1
ATOM 705 N N . PHE A 1 87 ? -13.384 3.625 14.699 1.00 82.06 87 PHE A N 1
ATOM 706 C CA . PHE A 1 87 ? -12.033 3.138 14.463 1.00 82.06 87 PHE A CA 1
ATOM 707 C C . PHE A 1 87 ? -11.966 1.623 14.580 1.00 82.06 87 PHE A C 1
ATOM 709 O O . PHE A 1 87 ? -12.503 1.056 15.525 1.00 82.06 87 PHE A O 1
ATOM 716 N N . ILE A 1 88 ? -11.283 0.975 13.638 1.00 81.12 88 ILE A N 1
ATOM 717 C CA . ILE A 1 88 ? -11.035 -0.465 13.668 1.00 81.12 88 ILE A CA 1
ATOM 718 C C . ILE A 1 88 ? -9.585 -0.722 13.282 1.00 81.12 88 ILE A C 1
ATOM 720 O O . ILE A 1 88 ? -9.125 -0.265 12.233 1.00 81.12 88 ILE A O 1
ATOM 724 N N . ASP A 1 89 ? -8.901 -1.514 14.097 1.00 79.25 89 ASP A N 1
ATOM 725 C CA . ASP A 1 89 ? -7.652 -2.170 13.740 1.00 79.25 89 ASP A CA 1
ATOM 726 C C . ASP A 1 89 ? -7.669 -3.655 14.181 1.00 79.25 89 ASP A C 1
ATOM 728 O O . ASP A 1 89 ? -8.721 -4.250 14.437 1.00 79.25 89 ASP A O 1
ATOM 732 N N . ASN A 1 90 ? -6.501 -4.299 14.220 1.00 77.88 90 ASN A N 1
ATOM 733 C CA . ASN A 1 90 ? -6.393 -5.706 14.614 1.00 77.88 90 ASN A CA 1
ATOM 734 C C . ASN A 1 90 ? -6.595 -5.952 16.124 1.00 77.88 90 ASN A C 1
ATOM 736 O O . ASN A 1 90 ? -6.902 -7.086 16.512 1.00 77.88 90 ASN A O 1
ATOM 740 N N . ILE A 1 91 ? -6.423 -4.913 16.940 1.00 81.50 91 ILE A N 1
ATOM 741 C CA . ILE A 1 91 ? -6.324 -4.912 18.401 1.00 81.50 91 ILE A CA 1
ATOM 742 C C . ILE A 1 91 ? -7.543 -4.221 19.030 1.00 81.50 91 ILE A C 1
ATOM 744 O O . ILE A 1 91 ? -8.221 -4.839 19.840 1.00 81.50 91 ILE A O 1
ATOM 748 N N . ILE A 1 92 ? -7.827 -2.971 18.676 1.00 85.50 92 ILE A N 1
ATOM 749 C CA . ILE A 1 92 ? -8.874 -2.107 19.208 1.00 85.50 92 ILE A CA 1
ATOM 750 C C . ILE A 1 92 ? -9.959 -1.854 18.156 1.00 85.50 92 ILE A C 1
ATOM 752 O O . ILE A 1 92 ? -9.710 -1.515 16.998 1.00 85.50 92 ILE A O 1
ATOM 756 N N . PHE A 1 93 ? -11.200 -1.936 18.612 1.00 87.75 93 PHE A N 1
ATOM 757 C CA . PHE A 1 93 ? -12.378 -1.461 17.914 1.00 87.75 93 PHE A CA 1
ATOM 758 C C . PHE A 1 93 ? -13.052 -0.380 18.771 1.00 87.75 93 PHE A C 1
ATOM 760 O O . PHE A 1 93 ? -13.516 -0.648 19.878 1.00 87.75 93 PHE A O 1
ATOM 767 N N . ALA A 1 94 ? -13.091 0.852 18.257 1.00 88.31 94 ALA A N 1
ATOM 768 C CA . ALA A 1 94 ? -13.831 1.959 18.844 1.00 88.31 94 ALA A CA 1
ATOM 769 C C . ALA A 1 94 ? -15.185 2.187 18.149 1.00 88.31 94 ALA A C 1
ATOM 771 O O . ALA A 1 94 ? -15.279 2.307 16.921 1.00 88.31 94 ALA A O 1
ATOM 772 N N . LEU A 1 95 ? -16.228 2.307 18.966 1.00 88.75 95 LEU A N 1
ATOM 773 C CA . LEU A 1 95 ? -17.617 2.511 18.572 1.00 88.75 95 LEU A CA 1
ATOM 774 C C . LEU A 1 95 ? -18.144 3.796 19.219 1.00 88.75 95 LEU A C 1
ATOM 776 O O . LEU A 1 95 ? -18.225 3.881 20.437 1.00 88.75 95 LEU A O 1
ATOM 780 N N . GLN A 1 96 ? -18.513 4.796 18.431 1.00 89.12 96 GLN A N 1
ATOM 781 C CA . GLN A 1 96 ? -19.087 6.046 18.927 1.00 89.12 96 GLN A CA 1
ATOM 782 C C . GLN A 1 96 ? -20.575 5.873 19.222 1.00 89.12 96 GLN A C 1
ATOM 784 O O . GLN A 1 96 ? -21.298 5.347 18.389 1.00 89.12 96 GLN A O 1
ATOM 789 N N . GLN A 1 97 ? -21.065 6.334 20.365 1.00 89.56 97 GLN A N 1
ATOM 790 C CA . GLN A 1 97 ? -22.498 6.352 20.637 1.00 89.56 97 GLN A CA 1
ATOM 791 C C . GLN A 1 97 ? -23.190 7.452 19.824 1.00 89.56 97 GLN A C 1
ATOM 793 O O . GLN A 1 97 ? -22.761 8.607 19.853 1.00 89.56 97 GLN A O 1
ATOM 798 N N . ASP A 1 98 ? -24.266 7.080 19.125 1.00 87.56 98 ASP A N 1
ATOM 799 C CA . ASP A 1 98 ? -24.994 7.966 18.215 1.00 87.56 98 ASP A CA 1
ATOM 800 C C . ASP A 1 98 ? -25.439 9.268 18.901 1.00 87.56 98 ASP A C 1
ATOM 802 O O . ASP A 1 98 ? -25.871 9.271 20.057 1.00 87.56 98 ASP A O 1
ATOM 806 N N . GLY A 1 99 ? -25.264 10.386 18.194 1.00 83.62 99 GLY A N 1
ATOM 807 C CA . GLY A 1 99 ? -25.527 11.734 18.703 1.00 83.62 99 GLY A CA 1
ATOM 808 C C . GLY A 1 99 ? -24.601 12.222 19.828 1.00 83.62 99 GLY A C 1
ATOM 809 O O . GLY A 1 99 ? -24.879 13.265 20.418 1.00 83.62 99 GLY A O 1
ATOM 810 N N . THR A 1 100 ? -23.514 11.510 20.156 1.00 85.44 100 THR A N 1
ATOM 811 C CA . THR A 1 100 ? -22.582 11.896 21.234 1.00 85.44 100 THR A CA 1
ATOM 812 C C . THR A 1 100 ? -21.117 11.776 20.817 1.00 85.44 100 THR A C 1
ATOM 814 O O . THR A 1 100 ? -20.781 11.033 19.905 1.00 85.44 100 THR A O 1
ATOM 817 N N . GLU A 1 101 ? -20.208 12.438 21.534 1.00 83.56 101 GLU A N 1
ATOM 818 C CA . GLU A 1 101 ? -18.748 12.271 21.378 1.00 83.56 101 GLU A CA 1
ATOM 819 C C . GLU A 1 101 ? -18.173 11.204 22.324 1.00 83.56 101 GLU A C 1
ATOM 821 O O . GLU A 1 101 ? -17.010 11.250 22.728 1.00 83.56 101 GLU A O 1
ATOM 826 N N . ARG A 1 102 ? -19.014 10.256 22.748 1.00 84.31 102 ARG A N 1
ATOM 827 C CA . ARG A 1 102 ? -18.608 9.187 23.654 1.00 84.31 102 ARG A CA 1
ATOM 828 C C . ARG A 1 102 ? -18.348 7.914 22.867 1.00 84.31 102 ARG A C 1
ATOM 830 O O . ARG A 1 102 ? -19.157 7.506 22.042 1.00 84.31 102 ARG A O 1
ATOM 837 N N . PHE A 1 103 ? -17.238 7.265 23.167 1.00 86.75 103 PHE A N 1
ATOM 838 C CA . PHE A 1 103 ? -16.743 6.081 22.490 1.00 86.75 103 PHE A CA 1
ATOM 839 C C . PHE A 1 103 ? -16.723 4.889 23.445 1.00 86.75 103 PHE A C 1
ATOM 841 O O . PHE A 1 103 ? -16.301 4.983 24.597 1.00 86.75 103 PHE A O 1
ATOM 848 N N . LEU A 1 104 ? -17.182 3.748 22.958 1.00 87.81 104 LEU A N 1
ATOM 849 C CA . LEU A 1 104 ? -16.904 2.437 23.512 1.00 87.81 104 LEU A CA 1
ATOM 850 C C . LEU A 1 104 ? -15.608 1.923 22.904 1.00 87.81 104 LEU A C 1
ATOM 852 O O . LEU A 1 104 ? -15.460 1.918 21.684 1.00 87.81 104 LEU A O 1
ATOM 856 N N . PHE A 1 105 ? -14.729 1.403 23.750 1.00 88.00 105 PHE A N 1
ATOM 857 C CA . PHE A 1 105 ? -13.513 0.731 23.324 1.00 88.00 105 PHE A CA 1
ATOM 858 C C . PHE A 1 105 ? -13.594 -0.758 23.598 1.00 88.00 105 PHE A C 1
ATOM 860 O O . PHE A 1 105 ? -13.869 -1.190 24.718 1.00 88.00 105 PHE A O 1
ATOM 867 N N . MET A 1 106 ? -13.319 -1.530 22.560 1.00 88.56 106 MET A N 1
ATOM 868 C CA . MET A 1 106 ? -13.281 -2.979 22.587 1.00 88.56 106 MET A CA 1
ATOM 869 C C . MET A 1 106 ? -11.887 -3.435 22.183 1.00 88.56 106 MET A C 1
ATOM 871 O O . MET A 1 106 ? -11.374 -3.005 21.158 1.00 88.56 106 MET A O 1
ATOM 875 N N . ILE A 1 107 ? -11.272 -4.301 22.973 1.00 87.56 107 ILE A N 1
ATOM 876 C CA . ILE A 1 107 ? -9.923 -4.817 22.750 1.00 87.56 107 ILE A CA 1
ATOM 877 C C . ILE A 1 107 ? -10.033 -6.313 22.469 1.00 87.56 107 ILE A C 1
ATOM 879 O O . ILE A 1 107 ? -10.697 -7.037 23.205 1.00 87.56 107 ILE A O 1
ATOM 883 N N . ASN A 1 108 ? -9.390 -6.795 21.413 1.00 87.38 108 ASN A N 1
ATOM 884 C CA . ASN A 1 108 ? -9.370 -8.209 21.066 1.00 87.38 108 ASN A CA 1
ATOM 885 C C . ASN A 1 108 ? -8.719 -9.029 22.196 1.00 87.38 108 ASN A C 1
ATOM 887 O O . ASN A 1 108 ? -7.562 -8.794 22.554 1.00 87.38 108 ASN A O 1
ATOM 891 N N . GLU A 1 109 ? -9.448 -10.009 22.739 1.00 83.44 109 GLU A N 1
ATOM 892 C CA . GLU A 1 109 ? -8.987 -10.828 23.866 1.00 83.44 109 GLU A CA 1
ATOM 893 C C . GLU A 1 109 ? -7.709 -11.616 23.532 1.00 83.44 109 GLU A C 1
ATOM 895 O O . GLU A 1 109 ? -6.836 -11.749 24.389 1.00 83.44 109 GLU A O 1
ATOM 900 N N . GLU A 1 110 ? -7.535 -12.060 22.284 1.00 81.50 110 GLU A N 1
ATOM 901 C CA . GLU A 1 110 ? -6.338 -12.803 21.854 1.00 81.50 110 GLU A CA 1
ATOM 902 C C . GLU A 1 110 ? -5.058 -11.959 21.917 1.00 81.50 110 GLU A C 1
ATOM 904 O O . GLU A 1 110 ? -3.974 -12.466 22.195 1.00 81.50 110 GLU A O 1
ATOM 909 N N . GLN A 1 111 ? -5.178 -10.652 21.679 1.00 71.56 111 GLN A N 1
ATOM 910 C CA . GLN A 1 111 ? -4.049 -9.717 21.648 1.00 71.56 111 GLN A CA 1
ATOM 911 C C . GLN A 1 111 ? -3.771 -9.100 23.029 1.00 71.56 111 GLN A C 1
ATOM 913 O O . GLN A 1 111 ? -2.842 -8.307 23.186 1.00 71.56 111 GLN A O 1
ATOM 918 N N . LYS A 1 112 ? -4.534 -9.493 24.058 1.00 64.88 112 LYS A N 1
ATOM 919 C CA . LYS A 1 112 ? -4.440 -8.957 25.422 1.00 64.88 112 LYS A CA 1
ATOM 920 C C . LYS A 1 112 ? -3.067 -9.160 26.067 1.00 64.88 112 LYS A C 1
ATOM 922 O O . LYS A 1 112 ? -2.649 -8.342 26.878 1.00 64.88 112 LYS A O 1
ATOM 927 N N . GLN A 1 113 ? -2.347 -10.229 25.719 1.00 57.56 113 GLN A N 1
ATOM 928 C CA . GLN A 1 113 ? -1.009 -10.479 26.273 1.00 57.56 113 GLN A CA 1
ATOM 929 C C . GLN A 1 113 ? 0.041 -9.469 25.788 1.00 57.56 113 GLN A C 1
ATOM 931 O O . GLN A 1 113 ? 1.038 -9.259 26.472 1.00 57.56 113 GLN A O 1
ATOM 936 N N . LEU A 1 114 ? -0.191 -8.827 24.639 1.00 54.44 114 LEU A N 1
ATOM 937 C CA . LEU A 1 114 ? 0.709 -7.820 24.080 1.00 54.44 114 LEU A CA 1
ATOM 938 C C . LEU A 1 114 ? 0.441 -6.416 24.643 1.00 54.44 114 LEU A C 1
ATOM 940 O O . LEU A 1 114 ? 1.319 -5.563 24.564 1.00 54.44 114 LEU A O 1
ATOM 944 N N . PHE A 1 115 ? -0.736 -6.175 25.235 1.00 56.75 115 PHE A N 1
ATOM 945 C CA . PHE A 1 115 ? -1.148 -4.849 25.694 1.00 56.75 115 PHE A CA 1
ATOM 946 C C . PHE A 1 115 ? -1.973 -4.918 26.983 1.00 56.75 115 PHE A C 1
ATOM 948 O O . PHE A 1 115 ? -3.131 -5.334 26.982 1.00 56.75 115 PHE A O 1
ATOM 955 N N . TYR A 1 116 ? -1.404 -4.429 28.087 1.00 58.22 116 TYR A N 1
ATOM 956 C CA . TYR A 1 116 ? -2.165 -4.135 29.300 1.00 58.22 116 TYR A CA 1
ATOM 957 C C . TYR A 1 116 ? -2.538 -2.650 29.287 1.00 58.22 116 TYR A C 1
ATOM 959 O O . TYR A 1 116 ? -1.888 -1.849 29.945 1.00 58.22 116 TYR A O 1
ATOM 967 N N . LEU A 1 117 ? -3.591 -2.292 28.549 1.00 64.12 117 LEU A N 1
ATOM 968 C CA . LEU A 1 117 ? -4.211 -0.968 28.655 1.00 64.12 117 LEU A CA 1
ATOM 969 C C . LEU A 1 117 ? -4.946 -0.886 30.004 1.00 64.12 117 LEU A C 1
ATOM 971 O O . LEU A 1 117 ? -6.049 -1.410 30.153 1.00 64.12 117 LEU A O 1
ATOM 975 N N . LYS A 1 118 ? -4.294 -0.299 31.009 1.00 63.94 118 LYS A N 1
ATOM 976 C CA . LYS A 1 118 ? -4.827 -0.028 32.355 1.00 63.94 118 LYS A CA 1
ATOM 977 C C . LYS A 1 118 ? -5.585 1.281 32.424 1.00 63.94 118 LYS A C 1
ATOM 979 O O . LYS A 1 118 ? -6.430 1.436 33.300 1.00 63.94 118 LYS A O 1
ATOM 984 N N . SER A 1 119 ? -5.225 2.243 31.576 1.00 72.56 119 SER A N 1
ATOM 985 C CA . SER A 1 119 ? -5.680 3.622 31.729 1.00 72.56 119 SER A CA 1
ATOM 986 C C . SER A 1 119 ? -6.024 4.296 30.409 1.00 72.56 119 SER A C 1
ATOM 988 O O . SER A 1 119 ? -5.488 3.973 29.349 1.00 72.56 119 SER A O 1
ATOM 990 N N . LEU A 1 120 ? -6.883 5.311 30.504 1.00 76.06 120 LEU A N 1
ATOM 991 C CA . LEU A 1 120 ? -7.237 6.187 29.390 1.00 76.06 120 LEU A CA 1
ATOM 992 C C . LEU A 1 120 ? -6.004 6.881 28.784 1.00 76.06 120 LEU A C 1
ATOM 994 O O . LEU A 1 120 ? -5.970 7.155 27.590 1.00 76.06 120 LEU A O 1
ATOM 998 N N . ASN A 1 121 ? -4.975 7.145 29.597 1.00 78.81 121 ASN A N 1
ATOM 999 C CA . ASN A 1 121 ? -3.754 7.796 29.134 1.00 78.81 121 ASN A CA 1
ATOM 1000 C C . ASN A 1 121 ? -2.936 6.885 28.207 1.00 78.81 121 ASN A C 1
ATOM 1002 O O . ASN A 1 121 ? -2.461 7.329 27.169 1.00 78.81 121 ASN A O 1
ATOM 1006 N N . GLU A 1 122 ? -2.826 5.597 28.540 1.00 78.81 122 GLU A N 1
ATOM 1007 C CA . GLU A 1 122 ? -2.171 4.612 27.670 1.00 78.81 122 GLU A CA 1
ATOM 1008 C C . GLU A 1 122 ? -2.949 4.418 26.363 1.00 78.81 122 GLU A C 1
ATOM 1010 O O . GLU A 1 122 ? -2.347 4.285 25.297 1.00 78.81 122 GLU A O 1
ATOM 1015 N N . LEU A 1 123 ? -4.285 4.470 26.429 1.00 80.19 123 LEU A N 1
ATOM 1016 C CA . LEU A 1 123 ? -5.141 4.438 25.247 1.00 80.19 123 LEU A CA 1
ATOM 1017 C C . LEU A 1 123 ? -4.903 5.663 24.345 1.00 80.19 123 LEU A C 1
ATOM 1019 O O . LEU A 1 123 ? -4.763 5.509 23.134 1.00 80.19 123 LEU A O 1
ATOM 1023 N N . ASN A 1 124 ? -4.785 6.863 24.922 1.00 81.38 124 ASN A N 1
ATOM 1024 C CA . ASN A 1 124 ? -4.416 8.069 24.173 1.00 81.38 124 ASN A CA 1
ATOM 1025 C C . ASN A 1 124 ? -3.045 7.921 23.509 1.00 81.38 124 ASN A C 1
ATOM 1027 O O . ASN A 1 124 ? -2.930 8.144 22.306 1.00 81.38 124 ASN A O 1
ATOM 1031 N N . SER A 1 125 ? -2.024 7.487 24.255 1.00 82.75 125 SER A N 1
ATOM 1032 C CA . SER A 1 125 ? -0.675 7.289 23.712 1.00 82.75 125 SER A CA 1
ATOM 1033 C C . SER A 1 125 ? -0.649 6.284 22.557 1.00 82.75 125 SER A C 1
ATOM 1035 O O . SER A 1 125 ? 0.051 6.505 21.570 1.00 82.75 125 SER A O 1
ATOM 1037 N N . TYR A 1 126 ? -1.449 5.214 22.634 1.00 83.19 126 TYR A N 1
ATOM 1038 C CA . TYR A 1 126 ? -1.603 4.255 21.540 1.00 83.19 126 TYR A CA 1
ATOM 1039 C C . TYR A 1 126 ? -2.125 4.921 20.261 1.00 83.19 126 TYR A C 1
ATOM 1041 O O . TYR A 1 126 ? -1.555 4.745 19.179 1.00 83.19 126 TYR A O 1
ATOM 1049 N N . PHE A 1 127 ? -3.191 5.718 20.378 1.00 81.75 127 PHE A N 1
ATOM 1050 C CA . PHE A 1 127 ? -3.767 6.419 19.233 1.00 81.75 127 PHE A CA 1
ATOM 1051 C C . PHE A 1 127 ? -2.822 7.482 18.663 1.00 81.75 127 PHE A C 1
ATOM 1053 O O . PHE A 1 127 ? -2.699 7.584 17.440 1.00 81.75 127 PHE A O 1
ATOM 1060 N N . GLU A 1 128 ? -2.099 8.213 19.515 1.00 84.44 128 GLU A N 1
ATOM 1061 C CA . GLU A 1 128 ? -1.077 9.175 19.086 1.00 84.44 128 GLU A CA 1
ATOM 1062 C C . GLU A 1 128 ? 0.059 8.497 18.308 1.00 84.44 128 GLU A C 1
ATOM 1064 O O . GLU A 1 128 ? 0.500 8.998 17.269 1.00 84.44 128 GLU A O 1
ATOM 1069 N N . GLU A 1 129 ? 0.534 7.337 18.768 1.00 84.88 129 GLU A N 1
ATOM 1070 C CA . GLU A 1 129 ? 1.568 6.574 18.067 1.00 84.88 129 GLU A CA 1
ATOM 1071 C C . GLU A 1 129 ? 1.057 6.050 16.717 1.00 84.88 129 GLU A C 1
ATOM 1073 O O . GLU A 1 129 ? 1.747 6.156 15.695 1.00 84.88 129 GLU A O 1
ATOM 1078 N N . ALA A 1 130 ? -0.172 5.529 16.684 1.00 82.44 130 ALA A N 1
ATOM 1079 C CA . ALA A 1 130 ? -0.809 5.060 15.459 1.00 82.44 130 ALA A CA 1
ATOM 1080 C C . ALA A 1 130 ? -0.998 6.193 14.433 1.00 82.44 130 ALA A C 1
ATOM 1082 O O . ALA A 1 130 ? -0.840 5.980 13.225 1.00 82.44 130 ALA A O 1
ATOM 1083 N N . GLU A 1 131 ? -1.326 7.404 14.887 1.00 82.31 131 GLU A N 1
ATOM 1084 C CA . GLU A 1 131 ? -1.425 8.586 14.033 1.00 82.31 131 GLU A CA 1
ATOM 1085 C C . GLU A 1 131 ? -0.055 9.037 13.518 1.00 82.31 131 GLU A C 1
ATOM 1087 O O . GLU A 1 131 ? 0.101 9.268 12.314 1.00 82.31 131 GLU A O 1
ATOM 1092 N N . ARG A 1 132 ? 0.958 9.082 14.387 1.00 86.81 132 ARG A N 1
ATOM 1093 C CA . ARG A 1 132 ? 2.327 9.449 14.007 1.00 86.81 132 ARG A CA 1
ATOM 1094 C C . ARG A 1 132 ? 2.861 8.550 12.893 1.00 86.81 132 ARG A C 1
ATOM 1096 O O . ARG A 1 132 ? 3.254 9.057 11.842 1.00 86.81 132 ARG A O 1
ATOM 1103 N N . LYS A 1 133 ? 2.769 7.226 13.066 1.00 87.31 133 LYS A N 1
ATOM 1104 C CA . LYS A 1 133 ? 3.192 6.241 12.051 1.00 87.31 133 LYS A CA 1
ATOM 1105 C C . LYS A 1 133 ? 2.484 6.451 10.712 1.00 87.31 133 LYS A C 1
ATOM 1107 O O . LYS A 1 133 ? 3.082 6.285 9.652 1.00 87.31 133 LYS A O 1
ATOM 1112 N N . ARG A 1 134 ? 1.209 6.852 10.732 1.00 82.62 134 ARG A N 1
ATOM 1113 C CA . ARG A 1 134 ? 0.438 7.145 9.514 1.00 82.62 134 ARG A CA 1
ATOM 1114 C C . ARG A 1 134 ? 0.942 8.397 8.806 1.00 82.62 134 ARG A C 1
ATOM 1116 O O . ARG A 1 134 ? 1.027 8.401 7.578 1.00 82.62 134 ARG A O 1
ATOM 1123 N N . ILE A 1 135 ? 1.206 9.468 9.551 1.00 87.19 135 ILE A N 1
ATOM 1124 C CA . ILE A 1 135 ? 1.725 10.716 8.983 1.00 87.19 135 ILE A CA 1
ATOM 1125 C C . ILE A 1 135 ? 3.086 10.450 8.340 1.00 87.19 135 ILE A C 1
ATOM 1127 O O . ILE A 1 135 ? 3.303 10.848 7.197 1.00 87.19 135 ILE A O 1
ATOM 1131 N N . GLU A 1 136 ? 3.955 9.713 9.028 1.00 91.12 136 GLU A N 1
ATOM 1132 C CA . GLU A 1 136 ? 5.263 9.305 8.513 1.00 91.12 136 GLU A CA 1
ATOM 1133 C C . GLU A 1 136 ? 5.134 8.463 7.236 1.00 91.12 136 GLU A C 1
ATOM 1135 O O . GLU A 1 136 ? 5.758 8.796 6.229 1.00 91.12 136 GLU A O 1
ATOM 1140 N N . ALA A 1 137 ? 4.260 7.451 7.216 1.00 89.69 137 ALA A N 1
ATOM 1141 C CA . ALA A 1 137 ? 4.028 6.620 6.032 1.00 89.69 137 ALA A CA 1
ATOM 1142 C C . ALA A 1 137 ? 3.507 7.433 4.833 1.00 89.69 137 ALA A C 1
ATOM 1144 O O . ALA A 1 137 ? 4.017 7.297 3.724 1.00 89.69 137 ALA A O 1
ATOM 1145 N N . LYS A 1 138 ? 2.546 8.343 5.051 1.00 90.38 138 LYS A N 1
ATOM 1146 C CA . LYS A 1 138 ? 2.047 9.244 3.995 1.00 90.38 138 LYS A CA 1
ATOM 1147 C C . LYS A 1 138 ? 3.138 10.170 3.465 1.00 90.38 138 LYS A C 1
ATOM 1149 O O . LYS A 1 138 ? 3.187 10.463 2.273 1.00 90.38 138 LYS A O 1
ATOM 1154 N N . GLN A 1 139 ? 3.996 10.674 4.350 1.00 92.25 139 GLN A N 1
ATOM 1155 C CA . GLN A 1 139 ? 5.120 11.510 3.946 1.00 92.25 139 GLN A CA 1
ATOM 1156 C C . GLN A 1 139 ? 6.148 10.709 3.143 1.00 92.25 139 GLN A C 1
ATOM 1158 O O . GLN A 1 139 ? 6.659 11.228 2.154 1.00 92.25 139 GLN A O 1
ATOM 1163 N N . GLN A 1 140 ? 6.431 9.466 3.531 1.00 93.88 140 GLN A N 1
ATOM 1164 C CA . GLN A 1 140 ? 7.312 8.567 2.785 1.00 93.88 140 GLN A CA 1
ATOM 1165 C C . GLN A 1 140 ? 6.745 8.241 1.402 1.00 93.88 140 GLN A C 1
ATOM 1167 O O . GLN A 1 140 ? 7.448 8.406 0.412 1.00 93.88 140 GLN A O 1
ATOM 1172 N N . GLU A 1 141 ? 5.466 7.876 1.308 1.00 94.00 141 GLU A N 1
ATOM 1173 C CA . GLU A 1 141 ? 4.791 7.607 0.033 1.00 94.00 141 GLU A CA 1
ATOM 1174 C C . GLU A 1 141 ? 4.845 8.824 -0.899 1.00 94.00 141 GLU A C 1
ATOM 1176 O O . GLU A 1 141 ? 5.211 8.709 -2.068 1.00 94.00 141 GLU A O 1
ATOM 1181 N N . LYS A 1 142 ? 4.581 10.023 -0.362 1.00 95.31 142 LYS A N 1
ATOM 1182 C CA . LYS A 1 142 ? 4.692 11.268 -1.127 1.00 95.31 142 LYS A CA 1
ATOM 1183 C C . LYS A 1 142 ? 6.123 11.527 -1.611 1.00 95.31 142 LYS A C 1
ATOM 1185 O O . LYS A 1 142 ? 6.288 11.992 -2.734 1.00 95.31 142 LYS A O 1
ATOM 1190 N N . ARG A 1 143 ? 7.148 11.242 -0.795 1.00 94.62 143 ARG A N 1
ATOM 1191 C CA . ARG A 1 143 ? 8.561 11.371 -1.204 1.00 94.62 143 ARG A CA 1
ATOM 1192 C C . ARG A 1 143 ? 8.902 10.401 -2.331 1.00 94.62 143 ARG A C 1
ATOM 1194 O O . ARG A 1 143 ? 9.447 10.841 -3.332 1.00 94.62 143 ARG A O 1
ATOM 1201 N N . ILE A 1 144 ? 8.504 9.134 -2.211 1.00 96.31 144 ILE A N 1
ATOM 1202 C CA . ILE A 1 144 ? 8.730 8.111 -3.244 1.00 96.31 144 ILE A CA 1
ATOM 1203 C C . ILE A 1 144 ? 8.061 8.515 -4.562 1.00 96.31 144 ILE A C 1
ATOM 1205 O O . ILE A 1 144 ? 8.676 8.413 -5.620 1.00 96.31 144 ILE A O 1
ATOM 1209 N N . LEU A 1 145 ? 6.823 9.019 -4.510 1.00 96.31 145 LEU A N 1
ATOM 1210 C CA . LEU A 1 145 ? 6.114 9.485 -5.702 1.00 96.31 145 LEU A CA 1
ATOM 1211 C C . LEU A 1 145 ? 6.827 10.673 -6.369 1.00 96.31 145 LEU A C 1
ATOM 1213 O O . LEU A 1 145 ? 6.946 10.710 -7.592 1.00 96.31 145 LEU A O 1
ATOM 1217 N N . LEU A 1 146 ? 7.309 11.635 -5.577 1.00 96.31 146 LEU A N 1
ATOM 1218 C CA . LEU A 1 146 ? 8.065 12.779 -6.090 1.00 96.31 146 LEU A CA 1
ATOM 1219 C C . LEU A 1 146 ? 9.396 12.338 -6.714 1.00 96.31 146 LEU A C 1
ATOM 1221 O O . LEU A 1 146 ? 9.704 12.755 -7.825 1.00 96.31 146 LEU A O 1
ATOM 1225 N N . GLU A 1 147 ? 10.139 11.443 -6.061 1.00 95.69 147 GLU A N 1
ATOM 1226 C CA . GLU A 1 147 ? 11.382 10.877 -6.600 1.00 95.69 147 GLU A CA 1
ATOM 1227 C C . GLU A 1 147 ? 11.138 10.115 -7.912 1.00 95.69 147 GLU A C 1
ATOM 1229 O O . GLU A 1 147 ? 11.896 10.269 -8.870 1.00 95.69 147 GLU A O 1
ATOM 1234 N N . GLN A 1 148 ? 10.056 9.337 -8.007 1.00 95.62 148 GLN A N 1
ATOM 1235 C CA . GLN A 1 148 ? 9.674 8.659 -9.249 1.00 95.62 148 GLN A CA 1
ATOM 1236 C C . GLN A 1 148 ? 9.377 9.655 -10.373 1.00 95.62 148 GLN A C 1
ATOM 1238 O O . GLN A 1 148 ? 9.887 9.488 -11.482 1.00 95.62 148 GLN A O 1
ATOM 1243 N N . GLN A 1 149 ? 8.620 10.718 -10.086 1.00 95.75 149 GLN A N 1
ATOM 1244 C CA . GLN A 1 149 ? 8.348 11.778 -11.058 1.00 95.75 149 GLN A CA 1
ATOM 1245 C C . GLN A 1 149 ? 9.630 12.491 -11.501 1.00 95.75 149 GLN A C 1
ATOM 1247 O O . GLN A 1 149 ? 9.799 12.765 -12.689 1.00 95.75 149 GLN A O 1
ATOM 1252 N N . GLU A 1 150 ? 10.554 12.770 -10.582 1.00 96.12 150 GLU A N 1
ATOM 1253 C CA . GLU A 1 150 ? 11.849 13.369 -10.912 1.00 96.12 150 GLU A CA 1
ATOM 1254 C C . GLU A 1 150 ? 12.689 12.447 -11.802 1.00 96.12 150 GLU A C 1
ATOM 1256 O O . GLU A 1 150 ? 13.229 12.900 -12.814 1.00 96.12 150 GLU A O 1
ATOM 1261 N N . ILE A 1 151 ? 12.748 11.149 -11.489 1.00 96.94 151 ILE A N 1
ATOM 1262 C CA . ILE A 1 151 ? 13.451 10.146 -12.299 1.00 96.94 151 ILE A CA 1
ATOM 1263 C C . ILE A 1 151 ? 12.830 10.046 -13.697 1.00 96.94 151 ILE A C 1
ATOM 1265 O O . ILE A 1 151 ? 13.555 10.009 -14.692 1.00 96.94 151 ILE A O 1
ATOM 1269 N N . GLU A 1 152 ? 11.502 10.017 -13.809 1.00 96.25 152 GLU A N 1
ATOM 1270 C CA . GLU A 1 152 ? 10.805 9.989 -15.098 1.00 96.25 152 GLU A CA 1
ATOM 1271 C C . GLU A 1 152 ? 11.064 11.256 -15.914 1.00 96.25 152 GLU A C 1
ATOM 1273 O O . GLU A 1 152 ? 11.369 11.174 -17.105 1.00 96.25 152 GLU A O 1
ATOM 1278 N N . GLN A 1 153 ? 11.026 12.429 -15.279 1.00 95.38 153 GLN A N 1
ATOM 1279 C CA . GLN A 1 153 ? 11.354 13.690 -15.938 1.00 95.38 153 GLN A CA 1
ATOM 1280 C C . GLN A 1 153 ? 12.813 13.733 -16.399 1.00 95.38 153 GLN A C 1
ATOM 1282 O O . GLN A 1 153 ? 13.088 14.214 -17.500 1.00 95.38 153 GLN A O 1
ATOM 1287 N N . GLN A 1 154 ? 13.752 13.234 -15.592 1.00 94.81 154 GLN A N 1
ATOM 1288 C CA . GLN A 1 154 ? 15.161 13.136 -15.973 1.00 94.81 154 GLN A CA 1
ATOM 1289 C C . GLN A 1 154 ? 15.349 12.184 -17.154 1.00 94.81 154 GLN A C 1
ATOM 1291 O O . GLN A 1 154 ? 15.988 12.566 -18.133 1.00 94.81 154 GLN A O 1
ATOM 1296 N N . LYS A 1 155 ? 14.724 11.001 -17.126 1.00 96.12 155 LYS A N 1
ATOM 1297 C CA . LYS A 1 155 ? 14.735 10.050 -18.248 1.00 96.12 155 LYS A CA 1
ATOM 1298 C C . LYS A 1 155 ? 14.140 10.664 -19.512 1.00 96.12 155 LYS A C 1
ATOM 1300 O O . LYS A 1 155 ? 14.735 10.548 -20.578 1.00 96.12 155 LYS A O 1
ATOM 1305 N N . ALA A 1 156 ? 13.017 11.372 -19.405 1.00 95.88 156 ALA A N 1
ATOM 1306 C CA . ALA A 1 156 ? 12.389 12.044 -20.539 1.00 95.88 156 ALA A CA 1
ATOM 1307 C C . ALA A 1 156 ? 13.274 13.163 -21.113 1.00 95.88 156 ALA A C 1
ATOM 1309 O O . ALA A 1 156 ? 13.388 13.296 -22.331 1.00 95.88 156 ALA A O 1
ATOM 1310 N N . LYS A 1 157 ? 13.933 13.958 -20.258 1.00 95.44 157 LYS A N 1
ATOM 1311 C CA . LYS A 1 157 ? 14.906 14.976 -20.690 1.00 95.44 157 LYS A CA 1
ATOM 1312 C C . LYS A 1 157 ? 16.116 14.338 -21.366 1.00 95.44 157 LYS A C 1
ATOM 1314 O O . LYS A 1 157 ? 16.525 14.805 -22.423 1.00 95.44 157 LYS A O 1
ATOM 1319 N N . GLN A 1 158 ? 16.661 13.270 -20.791 1.00 93.56 158 GLN A N 1
ATOM 1320 C CA . GLN A 1 158 ? 17.810 12.571 -21.352 1.00 93.56 158 GLN A CA 1
ATOM 1321 C C . GLN A 1 158 ? 17.475 11.933 -22.702 1.00 93.56 158 GLN A C 1
ATOM 1323 O O . GLN A 1 158 ? 18.215 12.131 -23.658 1.00 93.56 158 GLN A O 1
ATOM 1328 N N . HIS A 1 159 ? 16.312 11.294 -22.819 1.00 94.62 159 HIS A N 1
ATOM 1329 C CA . HIS A 1 159 ? 15.825 10.756 -24.085 1.00 94.62 159 HIS A CA 1
ATOM 1330 C C . HIS A 1 159 ? 15.657 11.850 -25.151 1.00 94.62 159 HIS A C 1
ATOM 1332 O O . HIS A 1 159 ? 16.059 11.656 -26.293 1.00 94.62 159 HIS A O 1
ATOM 1338 N N . LYS A 1 160 ? 15.134 13.035 -24.793 1.00 94.75 160 LYS A N 1
ATOM 1339 C CA . LYS A 1 160 ? 15.071 14.183 -25.719 1.00 94.75 160 LYS A CA 1
ATOM 1340 C C . LYS A 1 160 ? 16.461 14.631 -26.178 1.00 94.75 160 LYS A C 1
ATOM 1342 O O . LYS A 1 160 ? 16.665 14.830 -27.370 1.00 94.75 160 LYS A O 1
ATOM 1347 N N . ILE A 1 161 ? 17.419 14.744 -25.256 1.00 93.25 161 ILE A N 1
ATOM 1348 C CA . ILE A 1 161 ? 18.806 15.110 -25.582 1.00 93.25 161 ILE A CA 1
ATOM 1349 C C . ILE A 1 161 ? 19.449 14.058 -26.499 1.00 93.25 161 ILE A C 1
ATOM 1351 O O . ILE A 1 161 ? 20.163 14.414 -27.434 1.00 93.25 161 ILE A O 1
ATOM 1355 N N . GLU A 1 162 ? 19.213 12.770 -26.250 1.00 91.75 162 GLU A N 1
ATOM 1356 C CA . GLU A 1 162 ? 19.711 11.669 -27.083 1.00 91.75 162 GLU A CA 1
ATOM 1357 C C . GLU A 1 162 ? 19.086 11.693 -28.485 1.00 91.75 162 GLU A C 1
ATOM 1359 O O . GLU A 1 162 ? 19.806 11.564 -29.474 1.00 91.75 162 GLU A O 1
ATOM 1364 N N . GLN A 1 163 ? 17.780 11.957 -28.591 1.00 92.25 163 GLN A N 1
ATOM 1365 C CA . GLN A 1 163 ? 17.095 12.136 -29.874 1.00 92.25 163 GLN A CA 1
ATOM 1366 C C . GLN A 1 163 ? 17.637 13.335 -30.662 1.00 92.25 163 GLN A C 1
ATOM 1368 O O . GLN A 1 163 ? 17.907 13.215 -31.855 1.00 92.25 163 GLN A O 1
ATOM 1373 N N . GLU A 1 164 ? 17.838 14.484 -30.014 1.00 92.06 164 GLU A N 1
ATOM 1374 C CA . GLU A 1 164 ? 18.446 15.661 -30.647 1.00 92.06 164 GLU A CA 1
ATOM 1375 C C . GLU A 1 164 ? 19.871 15.364 -31.132 1.00 92.06 164 GLU A C 1
ATOM 1377 O O . GLU A 1 164 ? 20.230 15.711 -32.258 1.00 92.06 164 GLU A O 1
ATOM 1382 N N . GLN A 1 165 ? 20.671 14.663 -30.320 1.00 89.31 165 GLN A N 1
ATOM 1383 C CA . GLN A 1 165 ? 22.011 14.228 -30.713 1.00 89.31 165 GLN A CA 1
ATOM 1384 C C . GLN A 1 165 ? 21.986 13.310 -31.933 1.00 89.31 165 GLN A C 1
ATOM 1386 O O . GLN A 1 165 ? 22.807 13.493 -32.832 1.00 89.31 165 GLN A O 1
ATOM 1391 N N . GLN A 1 166 ? 21.062 12.350 -31.973 1.00 88.44 166 GLN A N 1
ATOM 1392 C CA . GLN A 1 166 ? 20.935 11.440 -33.104 1.00 88.44 166 GLN A CA 1
ATOM 1393 C C . GLN A 1 166 ? 20.528 12.194 -34.373 1.00 88.44 166 GLN A C 1
ATOM 1395 O O . GLN A 1 166 ? 21.191 12.056 -35.396 1.00 88.44 166 GLN A O 1
ATOM 1400 N N . ASN A 1 167 ? 19.539 13.086 -34.285 1.00 90.50 167 ASN A N 1
ATOM 1401 C CA . ASN A 1 167 ? 19.108 13.917 -35.411 1.00 90.50 167 ASN A CA 1
ATOM 1402 C C . ASN A 1 167 ? 20.250 14.794 -35.960 1.00 90.50 167 ASN A C 1
ATOM 1404 O O . ASN A 1 167 ? 20.380 14.974 -37.172 1.00 90.50 167 ASN A O 1
ATOM 1408 N N . GLU A 1 168 ? 21.100 15.348 -35.090 1.00 88.69 168 GLU A N 1
ATOM 1409 C CA . GLU A 1 168 ? 22.275 16.112 -35.517 1.00 88.69 168 GLU A CA 1
ATOM 1410 C C . GLU A 1 168 ? 23.337 15.237 -36.202 1.00 88.69 168 GLU A C 1
ATOM 1412 O O . GLU A 1 168 ? 23.942 15.674 -37.188 1.00 88.69 168 GLU A O 1
ATOM 1417 N N . ILE A 1 169 ? 23.560 14.013 -35.711 1.00 88.19 169 ILE A N 1
ATOM 1418 C CA . ILE A 1 169 ? 24.464 13.040 -36.341 1.00 88.19 169 ILE A CA 1
ATOM 1419 C C . ILE A 1 169 ? 23.928 12.642 -37.717 1.00 88.19 169 ILE A C 1
ATOM 1421 O O . ILE A 1 169 ? 24.679 12.714 -38.689 1.00 88.19 169 ILE A O 1
ATOM 1425 N N . ASP A 1 170 ? 22.641 12.315 -37.827 1.00 87.69 170 ASP A N 1
ATOM 1426 C CA . ASP A 1 170 ? 21.994 11.938 -39.086 1.00 87.69 170 ASP A CA 1
ATOM 1427 C C . ASP A 1 170 ? 22.053 13.088 -40.106 1.00 87.69 170 ASP A C 1
ATOM 1429 O O . ASP A 1 170 ? 22.340 12.877 -41.287 1.00 87.69 170 ASP A O 1
ATOM 1433 N N . ASN A 1 171 ? 21.884 14.336 -39.655 1.00 88.31 171 ASN A N 1
ATOM 1434 C CA . ASN A 1 171 ? 22.073 15.530 -40.484 1.00 88.31 171 ASN A CA 1
ATOM 1435 C C . ASN A 1 171 ? 23.539 15.712 -40.933 1.00 88.31 171 ASN A C 1
ATOM 1437 O O . ASN A 1 171 ? 23.815 16.095 -42.070 1.00 88.31 171 ASN A O 1
ATOM 1441 N N . ALA A 1 172 ? 24.515 15.430 -40.066 1.00 86.62 172 ALA A N 1
ATOM 1442 C CA . ALA A 1 172 ? 25.929 15.474 -40.443 1.00 86.62 172 ALA A CA 1
ATOM 1443 C C . ALA A 1 172 ? 26.291 14.367 -41.450 1.00 86.62 172 ALA A C 1
ATOM 1445 O O . ALA A 1 172 ? 27.077 14.598 -42.373 1.00 86.62 172 ALA A O 1
ATOM 1446 N N . LEU A 1 173 ? 25.699 13.185 -41.283 1.00 84.94 173 LEU A N 1
ATOM 1447 C CA . LEU A 1 173 ? 25.866 12.030 -42.153 1.00 84.94 173 LEU A CA 1
ATOM 1448 C C . LEU A 1 173 ? 25.274 12.308 -43.539 1.00 84.94 173 LEU A C 1
ATOM 1450 O O . LEU A 1 173 ? 25.963 12.132 -44.546 1.00 84.94 173 LEU A O 1
ATOM 1454 N N . SER A 1 174 ? 24.048 12.837 -43.587 1.00 83.38 174 SER A N 1
ATOM 1455 C CA . SER A 1 174 ? 23.354 13.173 -44.831 1.00 83.38 174 SER A CA 1
ATOM 1456 C C . SER A 1 174 ? 24.053 14.284 -45.611 1.00 83.38 174 SER A C 1
ATOM 1458 O O . SER A 1 174 ? 24.057 14.240 -46.833 1.00 83.38 174 SER A O 1
ATOM 1460 N N . LYS A 1 175 ? 24.723 15.237 -44.953 1.00 85.00 175 LYS A N 1
ATOM 1461 C CA . LYS A 1 175 ? 25.542 16.253 -45.640 1.00 85.00 175 LYS A CA 1
ATOM 1462 C C . LYS A 1 175 ? 26.831 15.696 -46.245 1.00 85.00 175 LYS A C 1
ATOM 1464 O O . LYS A 1 175 ? 27.437 16.351 -47.093 1.00 85.00 175 LYS A O 1
ATOM 1469 N N . SER A 1 176 ? 27.302 14.535 -45.794 1.00 85.62 176 SER A N 1
ATOM 1470 C CA . SER A 1 176 ? 28.580 13.997 -46.248 1.00 85.62 176 SER A CA 1
ATOM 1471 C C . SER A 1 176 ? 28.441 13.299 -47.605 1.00 85.62 176 SER A C 1
ATOM 1473 O O . SER A 1 176 ? 27.835 12.236 -47.734 1.00 85.62 176 SER A O 1
ATOM 1475 N N . THR A 1 177 ? 29.051 13.891 -48.634 1.00 84.00 177 THR A N 1
ATOM 1476 C CA . THR A 1 177 ? 29.000 13.379 -50.013 1.00 84.00 177 THR A CA 1
ATOM 1477 C C . THR A 1 177 ? 29.546 11.956 -50.127 1.00 84.00 177 THR A C 1
ATOM 1479 O O . THR A 1 177 ? 28.958 11.144 -50.825 1.00 84.00 177 THR A O 1
ATOM 1482 N N . LEU A 1 178 ? 30.616 11.621 -49.393 1.00 82.12 178 LEU A N 1
ATOM 1483 C CA . LEU A 1 178 ? 31.197 10.270 -49.362 1.00 82.12 178 LEU A CA 1
ATOM 1484 C C . LEU A 1 178 ? 30.232 9.205 -48.820 1.00 82.12 178 LEU A C 1
ATOM 1486 O O . LEU A 1 178 ? 30.217 8.088 -49.326 1.00 82.12 178 LEU A O 1
ATOM 1490 N N . TYR A 1 179 ? 29.448 9.524 -47.786 1.00 83.88 179 TYR A N 1
ATOM 1491 C CA . TYR A 1 179 ? 28.483 8.574 -47.228 1.00 83.88 179 TYR A CA 1
ATOM 1492 C C . TYR A 1 179 ? 27.309 8.368 -48.186 1.00 83.88 179 TYR A C 1
ATOM 1494 O O . TYR A 1 179 ? 26.900 7.236 -48.430 1.00 83.88 179 TYR A O 1
ATOM 1502 N N . GLN A 1 180 ? 26.817 9.455 -48.788 1.00 84.75 180 GLN A N 1
ATOM 1503 C CA . GLN A 1 180 ? 25.767 9.391 -49.801 1.00 84.75 180 GLN A CA 1
ATOM 1504 C C . GLN A 1 180 ? 26.197 8.581 -51.031 1.00 84.75 180 GLN A C 1
ATOM 1506 O O . GLN A 1 180 ? 25.460 7.699 -51.466 1.00 84.75 180 GLN A O 1
ATOM 1511 N N . THR A 1 181 ? 27.389 8.834 -51.583 1.00 83.31 181 THR A N 1
ATOM 1512 C CA . THR A 1 181 ? 27.868 8.115 -52.773 1.00 83.31 181 THR A CA 1
ATOM 1513 C C . THR A 1 181 ? 28.079 6.635 -52.492 1.00 83.31 181 THR A C 1
ATOM 1515 O O . THR A 1 181 ? 27.643 5.809 -53.288 1.00 83.31 181 THR A O 1
ATOM 1518 N N . LEU A 1 182 ? 28.674 6.276 -51.351 1.00 86.00 182 LEU A N 1
ATOM 1519 C CA . LEU A 1 182 ? 28.829 4.876 -50.950 1.00 86.00 182 LEU A CA 1
ATOM 1520 C C . LEU A 1 182 ? 27.486 4.196 -50.675 1.00 86.00 182 LEU A C 1
ATOM 1522 O O . LEU A 1 182 ? 27.324 3.034 -51.035 1.00 86.00 182 LEU A O 1
ATOM 1526 N N . GLY A 1 183 ? 26.515 4.912 -50.105 1.00 84.75 183 GLY A N 1
ATOM 1527 C CA . GLY A 1 183 ? 25.146 4.426 -49.943 1.00 84.75 183 GLY A CA 1
ATOM 1528 C C . GLY A 1 183 ? 24.477 4.124 -51.287 1.00 84.75 183 GLY A C 1
ATOM 1529 O O . GLY A 1 183 ? 23.929 3.039 -51.468 1.00 84.75 183 GLY A O 1
ATOM 1530 N N . CYS A 1 184 ? 24.583 5.029 -52.265 1.00 87.81 184 CYS A N 1
ATOM 1531 C CA . CYS A 1 184 ? 24.080 4.797 -53.623 1.00 87.81 184 CYS A CA 1
ATOM 1532 C C . CYS A 1 184 ? 24.789 3.619 -54.305 1.00 87.81 184 CYS A C 1
ATOM 1534 O O . CYS A 1 184 ? 24.133 2.767 -54.898 1.00 87.81 184 CYS A O 1
ATOM 1536 N N . ILE A 1 185 ? 26.119 3.537 -54.190 1.00 87.62 185 ILE A N 1
ATOM 1537 C CA . ILE A 1 185 ? 26.915 2.425 -54.728 1.00 87.62 185 ILE A CA 1
ATOM 1538 C C . ILE A 1 185 ? 26.490 1.097 -54.084 1.00 87.62 185 ILE A C 1
ATOM 1540 O O . ILE A 1 185 ? 26.347 0.104 -54.792 1.00 87.62 185 ILE A O 1
ATOM 1544 N N . MET A 1 186 ? 26.233 1.079 -52.772 1.00 86.88 186 MET A N 1
ATOM 1545 C CA . MET A 1 186 ? 25.749 -0.101 -52.048 1.00 86.88 186 MET A CA 1
ATOM 1546 C C . MET A 1 186 ? 24.394 -0.572 -52.582 1.00 86.88 186 MET A C 1
ATOM 1548 O O . MET A 1 186 ? 24.249 -1.751 -52.904 1.00 86.88 186 MET A O 1
ATOM 1552 N N . TRP A 1 187 ? 23.432 0.339 -52.755 1.00 87.19 187 TRP A N 1
ATOM 1553 C CA . TRP A 1 187 ? 22.122 0.015 -53.327 1.00 87.19 187 TRP A CA 1
ATOM 1554 C C . TRP A 1 187 ? 22.230 -0.522 -54.757 1.00 87.19 187 TRP A C 1
ATOM 1556 O O . TRP A 1 187 ? 21.639 -1.554 -55.070 1.00 87.19 187 TRP A O 1
ATOM 1566 N N . ILE A 1 188 ? 23.026 0.129 -55.611 1.00 89.69 188 ILE A N 1
ATOM 1567 C CA . ILE A 1 188 ? 23.244 -0.309 -56.997 1.00 89.69 188 ILE A CA 1
ATOM 1568 C C . ILE A 1 188 ? 23.865 -1.708 -57.019 1.00 89.69 188 ILE A C 1
ATOM 1570 O O . ILE A 1 188 ? 23.353 -2.593 -57.701 1.00 89.69 188 ILE A O 1
ATOM 1574 N N . LEU A 1 189 ? 24.933 -1.939 -56.252 1.00 87.31 189 LEU A N 1
ATOM 1575 C CA . LEU A 1 189 ? 25.613 -3.233 -56.220 1.00 87.31 189 LEU A CA 1
ATOM 1576 C C . LEU A 1 189 ? 24.733 -4.336 -55.635 1.00 87.31 189 LEU A C 1
ATOM 1578 O O . LEU A 1 189 ? 24.768 -5.451 -56.145 1.00 87.31 189 LEU A O 1
ATOM 1582 N N . THR A 1 190 ? 23.895 -4.044 -54.641 1.00 88.00 190 THR A N 1
ATOM 1583 C CA . THR A 1 190 ? 22.959 -5.029 -54.066 1.00 88.00 190 THR A CA 1
ATOM 1584 C C . THR A 1 190 ? 22.041 -5.640 -55.123 1.00 88.00 190 THR A C 1
ATOM 1586 O O . THR A 1 190 ? 21.802 -6.844 -55.100 1.00 88.00 190 THR A O 1
ATOM 1589 N N . TYR A 1 191 ? 21.596 -4.850 -56.102 1.00 86.69 191 TYR A N 1
ATOM 1590 C CA . TYR A 1 191 ? 20.772 -5.354 -57.202 1.00 86.69 191 TYR A CA 1
ATOM 1591 C C . TYR A 1 191 ? 21.580 -5.849 -58.406 1.00 86.69 191 TYR A C 1
ATOM 1593 O O . TYR A 1 191 ? 21.185 -6.817 -59.050 1.00 86.69 191 TYR A O 1
ATOM 1601 N N . LEU A 1 192 ? 22.720 -5.226 -58.711 1.00 89.25 192 LEU A N 1
ATOM 1602 C CA . LEU A 1 192 ? 23.527 -5.565 -59.887 1.00 89.25 192 LEU A CA 1
ATOM 1603 C C . LEU A 1 192 ? 24.261 -6.908 -59.727 1.00 89.25 192 LEU A C 1
ATOM 1605 O O . LEU A 1 192 ? 24.343 -7.693 -60.670 1.00 89.25 192 LEU A O 1
ATOM 1609 N N . THR A 1 193 ? 24.777 -7.188 -58.529 1.00 88.12 193 THR A N 1
ATOM 1610 C CA . THR A 1 193 ? 25.580 -8.389 -58.236 1.00 88.12 193 THR A CA 1
ATOM 1611 C C . THR A 1 193 ? 24.824 -9.701 -58.493 1.00 88.12 193 THR A C 1
ATOM 1613 O O . THR A 1 193 ? 25.358 -10.537 -59.225 1.00 88.12 193 THR A O 1
ATOM 1616 N N . PRO A 1 194 ? 23.590 -9.918 -57.987 1.00 87.69 194 PRO A N 1
ATOM 1617 C CA . PRO A 1 194 ? 22.852 -11.147 -58.275 1.00 87.69 194 PRO A CA 1
ATOM 1618 C C . PRO A 1 194 ? 22.504 -11.286 -59.764 1.00 87.69 194 PRO A C 1
ATOM 1620 O O . PRO A 1 194 ? 22.583 -12.390 -60.293 1.00 87.69 194 PRO A O 1
ATOM 1623 N N . ILE A 1 195 ? 22.195 -10.189 -60.468 1.00 89.19 195 ILE A N 1
ATOM 1624 C CA . ILE A 1 195 ? 21.897 -10.215 -61.912 1.00 89.19 195 ILE A CA 1
ATOM 1625 C C . ILE A 1 195 ? 23.116 -10.691 -62.710 1.00 89.19 195 ILE A C 1
ATOM 1627 O O . ILE A 1 195 ? 22.992 -11.574 -63.558 1.00 89.19 195 ILE A O 1
ATOM 1631 N N . ILE A 1 196 ? 24.300 -10.144 -62.412 1.00 89.00 196 ILE A N 1
ATOM 1632 C CA . ILE A 1 196 ? 25.550 -10.533 -63.078 1.00 89.00 196 ILE A CA 1
ATOM 1633 C C . ILE A 1 196 ? 25.879 -12.000 -62.789 1.00 89.00 196 ILE A C 1
ATOM 1635 O O . ILE A 1 196 ? 26.182 -12.748 -63.716 1.00 89.00 196 ILE A O 1
ATOM 1639 N N . LEU A 1 197 ? 25.784 -12.437 -61.529 1.00 88.38 197 LEU A N 1
ATOM 1640 C CA . LEU A 1 197 ? 26.102 -13.818 -61.153 1.00 88.38 197 LEU A CA 1
ATOM 1641 C C . LEU A 1 197 ? 25.148 -14.833 -61.797 1.00 88.38 197 LEU A C 1
ATOM 1643 O O . LEU A 1 197 ? 25.595 -15.878 -62.267 1.00 88.38 197 LEU A O 1
ATOM 1647 N N . ILE A 1 198 ? 23.852 -14.517 -61.875 1.00 89.81 198 ILE A N 1
ATOM 1648 C CA . ILE A 1 198 ? 22.862 -15.356 -62.564 1.00 89.81 198 ILE A CA 1
ATOM 1649 C C . ILE A 1 198 ? 23.171 -15.426 -64.065 1.00 89.81 198 ILE A C 1
ATOM 1651 O O . ILE A 1 198 ? 23.154 -16.511 -64.642 1.00 89.81 198 ILE A O 1
ATOM 1655 N N . PHE A 1 199 ? 23.505 -14.299 -64.699 1.00 90.88 199 PHE A N 1
ATOM 1656 C CA . PHE A 1 199 ? 23.869 -14.265 -66.117 1.00 90.88 199 PHE A CA 1
ATOM 1657 C C . PHE A 1 199 ? 25.135 -15.087 -66.421 1.00 90.88 199 PHE A C 1
ATOM 1659 O O . PHE A 1 199 ? 25.164 -15.859 -67.384 1.00 90.88 199 PHE A O 1
ATOM 1666 N N . CYS A 1 200 ? 26.162 -14.976 -65.572 1.00 87.75 200 CYS A N 1
ATOM 1667 C CA . CYS A 1 200 ? 27.375 -15.790 -65.653 1.00 87.75 200 CYS A CA 1
ATOM 1668 C C . CYS A 1 200 ? 27.077 -17.285 -65.494 1.00 87.75 200 CYS A C 1
ATOM 1670 O O . CYS A 1 200 ? 27.634 -18.094 -66.233 1.00 87.75 200 CYS A O 1
ATOM 1672 N N . TYR A 1 201 ? 26.179 -17.654 -64.575 1.00 89.19 201 TYR A N 1
ATOM 1673 C CA . TYR A 1 201 ? 25.771 -19.043 -64.387 1.00 89.19 201 TYR A CA 1
ATOM 1674 C C . TYR A 1 201 ? 25.029 -19.595 -65.611 1.00 89.19 201 TYR A C 1
ATOM 1676 O O . TYR A 1 201 ? 25.386 -20.663 -66.099 1.00 89.19 201 TYR A O 1
ATOM 1684 N N . ILE A 1 202 ? 24.068 -18.853 -66.170 1.00 87.19 202 ILE A N 1
ATOM 1685 C CA . ILE A 1 202 ? 23.320 -19.266 -67.374 1.00 87.19 202 ILE A CA 1
ATOM 1686 C C . ILE A 1 202 ? 24.256 -19.491 -68.571 1.00 87.19 202 ILE A C 1
ATOM 1688 O O . ILE A 1 202 ? 24.041 -20.407 -69.359 1.00 87.19 202 ILE A O 1
ATOM 1692 N N . SER A 1 203 ? 25.308 -18.679 -68.692 1.00 85.38 203 SER A N 1
ATOM 1693 C CA . SER A 1 203 ? 26.285 -18.772 -69.785 1.00 85.38 203 SER A CA 1
ATOM 1694 C C . SER A 1 203 ? 27.341 -19.869 -69.580 1.00 85.38 203 SER A C 1
ATOM 1696 O O . SER A 1 203 ? 28.205 -20.052 -70.434 1.00 85.38 203 SER A O 1
ATOM 1698 N N . SER A 1 204 ? 27.315 -20.573 -68.446 1.00 86.44 204 SER A N 1
ATOM 1699 C CA . SER A 1 204 ? 28.314 -21.583 -68.095 1.00 86.44 204 SER A CA 1
ATOM 1700 C C . SER A 1 204 ? 27.975 -22.970 -68.652 1.00 86.44 204 SER A C 1
ATOM 1702 O O . SER A 1 204 ? 26.814 -23.373 -68.738 1.00 86.44 204 SER A O 1
ATOM 1704 N N . ASP A 1 205 ? 29.006 -23.769 -68.932 1.00 80.56 205 ASP A N 1
ATOM 1705 C CA . ASP A 1 205 ? 28.843 -25.184 -69.303 1.00 80.56 205 ASP A CA 1
ATOM 1706 C C . ASP A 1 205 ? 28.224 -26.037 -68.183 1.00 80.56 205 ASP A C 1
ATOM 1708 O O . ASP A 1 205 ? 27.757 -27.154 -68.414 1.00 80.56 205 ASP A O 1
ATOM 1712 N N . GLU A 1 206 ? 28.247 -25.544 -66.946 1.00 81.56 206 GLU A N 1
ATOM 1713 C CA . GLU A 1 206 ? 27.651 -26.202 -65.786 1.00 81.56 206 GLU A CA 1
ATOM 1714 C C . GLU A 1 206 ? 26.121 -26.136 -65.832 1.00 81.56 206 GLU A C 1
ATOM 1716 O O . GLU A 1 206 ? 25.452 -27.137 -65.574 1.00 81.56 206 GLU A O 1
ATOM 1721 N N . PHE A 1 207 ? 25.559 -25.018 -66.301 1.00 83.81 207 PHE A N 1
ATOM 1722 C CA . PHE A 1 207 ? 24.125 -24.895 -66.564 1.00 83.81 207 PHE A CA 1
ATOM 1723 C C . PHE A 1 207 ? 23.649 -25.882 -67.638 1.00 83.81 207 PHE A C 1
ATOM 1725 O O . PHE A 1 207 ? 22.603 -26.514 -67.483 1.00 83.81 207 PHE A O 1
ATOM 1732 N N . ASN A 1 208 ? 24.439 -26.072 -68.700 1.00 81.06 208 ASN A N 1
ATOM 1733 C CA . ASN A 1 208 ? 24.110 -26.997 -69.787 1.00 81.06 208 ASN A CA 1
ATOM 1734 C C . ASN A 1 208 ? 24.124 -28.470 -69.346 1.00 81.06 208 ASN A C 1
ATOM 1736 O O . ASN A 1 208 ? 23.343 -29.267 -69.867 1.00 81.06 208 ASN A O 1
ATOM 1740 N N . ARG A 1 209 ? 24.969 -28.826 -68.368 1.00 81.00 209 ARG A N 1
ATOM 1741 C CA . ARG A 1 209 ? 25.118 -30.197 -67.844 1.00 81.00 209 ARG A CA 1
ATOM 1742 C C . ARG A 1 209 ? 24.177 -30.539 -66.685 1.00 81.00 209 ARG A C 1
ATOM 1744 O O . ARG A 1 209 ? 23.898 -31.715 -66.474 1.00 81.00 209 ARG A O 1
ATOM 1751 N N . ALA A 1 210 ? 23.685 -29.545 -65.947 1.00 83.25 210 ALA A N 1
ATOM 1752 C CA . ALA A 1 210 ? 22.832 -29.749 -64.776 1.00 83.25 210 ALA A CA 1
ATOM 1753 C C . ALA A 1 210 ? 21.396 -30.182 -65.136 1.00 83.25 210 ALA A C 1
ATOM 1755 O O . ALA A 1 210 ? 20.858 -29.785 -66.176 1.00 83.25 210 ALA A O 1
ATOM 1756 N N . GLY A 1 211 ? 20.747 -30.949 -64.250 1.00 88.44 211 GLY A N 1
ATOM 1757 C CA . GLY A 1 211 ? 19.325 -31.299 -64.349 1.00 88.44 211 GLY A CA 1
ATOM 1758 C C . GLY A 1 211 ? 18.401 -30.110 -64.053 1.00 88.44 211 GLY A C 1
ATOM 1759 O O . GLY A 1 211 ? 18.811 -29.122 -63.449 1.00 88.44 211 GLY A O 1
ATOM 1760 N N . TRP A 1 212 ? 17.133 -30.180 -64.469 1.00 82.62 212 TRP A N 1
ATOM 1761 C CA . TRP A 1 212 ? 16.207 -29.035 -64.379 1.00 82.62 212 TRP A CA 1
ATOM 1762 C C . TRP A 1 212 ? 15.964 -28.546 -62.936 1.00 82.62 212 TRP A C 1
ATOM 1764 O O . TRP A 1 212 ? 15.913 -27.340 -62.703 1.00 82.62 212 TRP A O 1
ATOM 1774 N N . GLY A 1 213 ? 15.895 -29.464 -61.962 1.00 86.44 213 GLY A N 1
ATOM 1775 C CA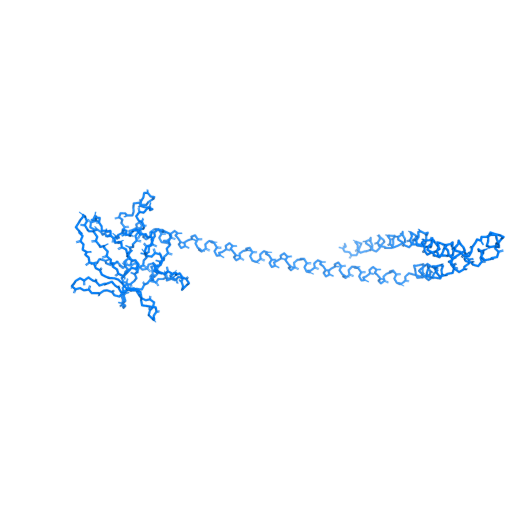 . GLY A 1 213 ? 15.781 -29.123 -60.536 1.00 86.44 213 GLY A CA 1
ATOM 1776 C C . GLY A 1 213 ? 17.034 -28.443 -59.970 1.00 86.44 213 GLY A C 1
ATOM 1777 O O . GLY A 1 213 ? 16.922 -27.427 -59.285 1.00 86.44 213 GLY A O 1
ATOM 1778 N N . ASP A 1 214 ? 18.222 -28.937 -60.328 1.00 86.56 214 ASP A N 1
ATOM 1779 C CA . ASP A 1 214 ? 19.504 -28.385 -59.865 1.00 86.56 214 ASP A CA 1
ATOM 1780 C C . ASP A 1 214 ? 19.752 -26.976 -60.416 1.00 86.56 214 ASP A C 1
ATOM 1782 O O . ASP A 1 214 ? 20.255 -26.108 -59.702 1.00 86.56 214 ASP A O 1
ATOM 1786 N N . ARG A 1 215 ? 19.324 -26.709 -61.660 1.00 86.06 215 ARG A N 1
ATOM 1787 C CA . ARG A 1 215 ? 19.390 -25.371 -62.274 1.00 86.06 215 ARG A CA 1
ATOM 1788 C C . ARG A 1 215 ? 18.611 -24.339 -61.463 1.00 86.06 215 ARG A C 1
ATOM 1790 O O . ARG A 1 215 ? 19.120 -23.254 -61.194 1.00 86.06 215 ARG A O 1
ATOM 1797 N N . ILE A 1 216 ? 17.383 -24.673 -61.066 1.00 86.62 216 ILE A N 1
ATOM 1798 C CA . ILE A 1 216 ? 16.528 -23.774 -60.279 1.00 86.62 216 ILE A CA 1
ATOM 1799 C C . ILE A 1 216 ? 17.118 -23.580 -58.876 1.00 86.62 216 ILE A C 1
ATOM 1801 O O . ILE A 1 216 ? 17.208 -22.446 -58.403 1.00 86.62 216 ILE A O 1
ATOM 1805 N N . GLY A 1 217 ? 17.578 -24.661 -58.237 1.00 89.56 217 GLY A N 1
ATOM 1806 C CA . GLY A 1 217 ? 18.208 -24.603 -56.916 1.00 89.56 217 GLY A CA 1
ATOM 1807 C C . GLY A 1 217 ? 19.457 -23.714 -56.880 1.00 89.56 217 GLY A C 1
ATOM 1808 O O . GLY A 1 217 ? 19.588 -22.870 -55.991 1.00 89.56 217 GLY A O 1
ATOM 1809 N N . LEU A 1 218 ? 20.342 -23.836 -57.875 1.00 86.88 218 LEU A N 1
ATOM 1810 C CA . LEU A 1 218 ? 21.563 -23.030 -57.967 1.00 86.88 218 LEU A CA 1
ATOM 1811 C C . LEU A 1 218 ? 21.276 -21.553 -58.253 1.00 86.88 218 LEU A C 1
ATOM 1813 O O . LEU A 1 218 ? 21.891 -20.695 -57.624 1.00 86.88 218 LEU A O 1
ATOM 1817 N N . ILE A 1 219 ? 20.306 -21.235 -59.117 1.00 88.69 219 ILE A N 1
ATOM 1818 C CA . ILE A 1 219 ? 19.888 -19.842 -59.363 1.00 88.69 219 ILE A CA 1
ATOM 1819 C C . ILE A 1 219 ? 19.392 -19.188 -58.068 1.00 88.69 219 ILE A C 1
ATOM 1821 O O . ILE A 1 219 ? 19.795 -18.067 -57.753 1.00 88.69 219 ILE A O 1
ATOM 1825 N N . ILE A 1 220 ? 18.563 -19.890 -57.289 1.00 88.81 220 ILE A N 1
ATOM 1826 C CA . ILE A 1 220 ? 18.060 -19.388 -56.002 1.00 88.81 220 ILE A CA 1
ATOM 1827 C C . ILE A 1 220 ? 19.215 -19.196 -55.008 1.00 88.81 220 ILE A C 1
ATOM 1829 O O . ILE A 1 220 ? 19.301 -18.153 -54.359 1.00 88.81 220 ILE A O 1
ATOM 1833 N N . SER A 1 221 ? 20.141 -20.154 -54.920 1.00 89.00 221 SER A N 1
ATOM 1834 C CA . SER A 1 221 ? 21.312 -20.052 -54.041 1.00 89.00 221 SER A CA 1
ATOM 1835 C C . SER A 1 221 ? 22.215 -18.867 -54.405 1.00 89.00 221 SER A C 1
ATOM 1837 O O . SER A 1 221 ? 22.665 -18.136 -53.523 1.00 89.00 221 SER A O 1
ATOM 1839 N N . ILE A 1 222 ? 22.470 -18.647 -55.696 1.00 88.50 222 ILE A N 1
ATOM 1840 C CA . ILE A 1 222 ? 23.283 -17.531 -56.195 1.00 88.50 222 ILE A CA 1
ATOM 1841 C C . ILE A 1 222 ? 22.597 -16.191 -55.915 1.00 88.50 222 ILE A C 1
ATOM 1843 O O . ILE A 1 222 ? 23.261 -15.246 -55.490 1.00 88.50 222 ILE A O 1
ATOM 1847 N N . ALA A 1 223 ? 21.278 -16.109 -56.104 1.00 87.31 223 ALA A N 1
ATOM 1848 C CA . ALA A 1 223 ? 20.509 -14.909 -55.793 1.00 87.31 223 ALA A CA 1
ATOM 1849 C C . ALA A 1 223 ? 20.611 -14.546 -54.303 1.00 87.31 223 ALA A C 1
ATOM 1851 O O . ALA A 1 223 ? 20.856 -13.388 -53.970 1.00 87.31 223 ALA A O 1
ATOM 1852 N N . LEU A 1 224 ? 20.497 -15.536 -53.410 1.00 86.06 224 LEU A N 1
ATOM 1853 C CA . LEU A 1 224 ? 20.649 -15.328 -51.970 1.00 86.06 224 LEU A CA 1
ATOM 1854 C C . LEU A 1 224 ? 22.068 -14.865 -51.617 1.00 86.06 224 LEU A C 1
ATOM 1856 O O . LEU A 1 224 ? 22.222 -13.852 -50.942 1.00 86.06 224 LEU A O 1
ATOM 1860 N N . LEU A 1 225 ? 23.107 -15.543 -52.114 1.00 85.81 225 LEU A N 1
ATOM 1861 C CA . LEU A 1 225 ? 24.505 -15.177 -51.847 1.00 85.81 225 LEU A CA 1
ATOM 1862 C C . LEU A 1 225 ? 24.869 -13.790 -52.399 1.00 85.81 225 LEU A C 1
ATOM 1864 O O . LEU A 1 225 ? 25.556 -13.017 -51.729 1.00 85.81 225 LEU A O 1
ATOM 1868 N N . GLY A 1 226 ? 24.371 -13.448 -53.589 1.00 83.81 226 GLY A N 1
ATOM 1869 C CA . GLY A 1 226 ? 24.609 -12.163 -54.243 1.00 83.81 226 GLY A CA 1
ATOM 1870 C C . GLY A 1 226 ? 24.072 -10.960 -53.464 1.00 83.81 226 GLY A C 1
ATOM 1871 O O . GLY A 1 226 ? 24.659 -9.884 -53.551 1.00 83.81 226 GLY A O 1
ATOM 1872 N N . LEU A 1 227 ? 23.017 -11.138 -52.660 1.00 85.62 227 LEU A N 1
ATOM 1873 C CA . LEU A 1 227 ? 22.471 -10.084 -51.795 1.00 85.62 227 LEU A CA 1
ATOM 1874 C C . LEU A 1 227 ? 23.341 -9.822 -50.554 1.00 85.62 227 LEU A C 1
ATOM 1876 O O . LEU A 1 227 ? 23.399 -8.693 -50.071 1.00 85.62 227 LEU A O 1
ATOM 1880 N N . PHE A 1 228 ? 24.055 -10.833 -50.046 1.00 84.44 228 PHE A N 1
ATOM 1881 C CA . PHE A 1 228 ? 24.873 -10.694 -48.834 1.00 84.44 228 PHE A CA 1
ATOM 1882 C C . PHE A 1 228 ? 26.249 -10.060 -49.090 1.00 84.44 228 PHE A C 1
ATOM 1884 O O . PHE A 1 228 ? 26.762 -9.345 -48.228 1.00 84.44 228 PHE A O 1
ATOM 1891 N N . ILE A 1 229 ? 26.854 -10.280 -50.264 1.00 83.62 229 ILE A N 1
ATOM 1892 C CA . ILE A 1 229 ? 28.229 -9.830 -50.568 1.00 83.62 229 ILE A CA 1
ATOM 1893 C C . ILE A 1 229 ? 28.399 -8.294 -50.464 1.00 83.62 229 ILE A C 1
ATOM 1895 O O . ILE A 1 229 ? 29.351 -7.843 -49.810 1.00 83.62 229 ILE A O 1
ATOM 1899 N N . PRO A 1 230 ? 27.504 -7.456 -51.030 1.00 85.06 230 PRO A N 1
ATOM 1900 C CA . PRO A 1 230 ? 27.599 -5.997 -50.905 1.00 85.06 230 PRO A CA 1
ATOM 1901 C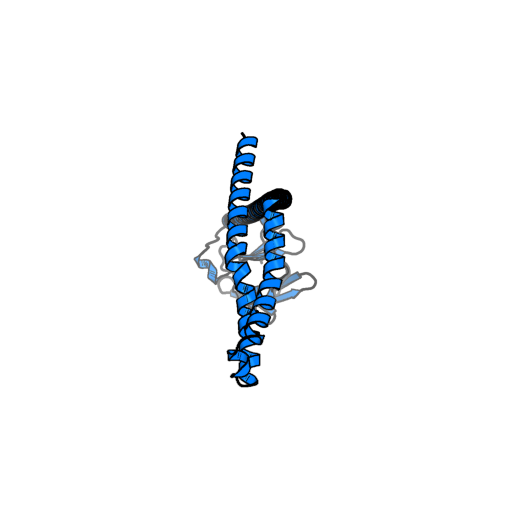 C . PRO A 1 230 ? 27.380 -5.511 -49.468 1.00 85.06 230 PRO A C 1
ATOM 1903 O O . PRO A 1 230 ? 28.000 -4.537 -49.038 1.00 85.06 230 PRO A O 1
ATOM 1906 N N . TRP A 1 231 ? 26.549 -6.218 -48.700 1.00 82.31 231 TRP A N 1
ATOM 1907 C CA . TRP A 1 231 ? 26.259 -5.878 -47.309 1.00 82.31 231 TRP A CA 1
ATOM 1908 C C . TRP A 1 231 ? 27.467 -6.134 -46.397 1.00 82.31 231 TRP A C 1
ATOM 1910 O O . TRP A 1 231 ? 27.802 -5.296 -45.564 1.00 82.31 231 TRP A O 1
ATOM 1920 N N . ILE A 1 232 ? 28.194 -7.233 -46.622 1.00 85.06 232 ILE A N 1
ATOM 1921 C CA . ILE A 1 232 ? 29.423 -7.554 -45.881 1.00 85.06 232 ILE A CA 1
ATOM 1922 C C . ILE A 1 232 ? 30.548 -6.564 -46.220 1.00 85.06 232 ILE A C 1
ATOM 1924 O O . ILE A 1 232 ? 31.226 -6.063 -45.326 1.00 85.06 232 ILE A O 1
ATOM 1928 N N . THR A 1 233 ? 30.752 -6.258 -47.502 1.00 80.06 233 THR A N 1
ATOM 1929 C CA . THR A 1 233 ? 31.908 -5.460 -47.950 1.00 80.06 233 THR A CA 1
ATOM 1930 C C . THR A 1 233 ? 31.688 -3.954 -47.797 1.00 80.06 233 THR A C 1
ATOM 1932 O O . THR A 1 233 ? 32.462 -3.270 -47.125 1.00 80.06 233 THR A O 1
ATOM 1935 N N . ILE A 1 234 ? 30.616 -3.418 -48.383 1.00 84.25 234 ILE A N 1
ATOM 1936 C CA . ILE A 1 234 ? 30.333 -1.976 -48.389 1.00 84.25 234 ILE A CA 1
ATOM 1937 C C . ILE A 1 234 ? 29.583 -1.564 -47.127 1.00 84.25 234 ILE A C 1
ATOM 1939 O O . ILE A 1 234 ? 29.858 -0.493 -46.589 1.00 84.25 234 ILE A O 1
ATOM 1943 N N . GLY A 1 235 ? 28.707 -2.421 -46.595 1.00 82.62 235 GLY A N 1
ATOM 1944 C CA . GLY A 1 235 ? 28.061 -2.173 -45.303 1.00 82.62 235 GLY A CA 1
ATOM 1945 C C . GLY A 1 235 ? 29.078 -2.035 -44.165 1.00 82.62 235 GLY A C 1
ATOM 1946 O O . GLY A 1 235 ? 28.980 -1.096 -43.376 1.00 82.62 235 GLY A O 1
ATOM 1947 N N . SER A 1 236 ? 30.132 -2.865 -44.138 1.00 84.81 236 SER A N 1
ATOM 1948 C CA . SER A 1 236 ? 31.226 -2.706 -43.165 1.00 84.81 236 SER A CA 1
ATOM 1949 C C . SER A 1 236 ? 31.978 -1.379 -43.329 1.00 84.81 236 SER A C 1
ATOM 1951 O O . SER A 1 236 ? 32.400 -0.785 -42.334 1.00 84.81 236 SER A O 1
ATOM 1953 N N . LEU A 1 237 ? 32.160 -0.900 -44.564 1.00 84.75 237 LEU A N 1
ATOM 1954 C CA . LEU A 1 237 ? 32.825 0.375 -44.838 1.00 84.75 237 LEU A CA 1
ATOM 1955 C C . LEU A 1 237 ? 31.951 1.569 -44.418 1.00 84.75 237 LEU A C 1
ATOM 1957 O O . LEU A 1 237 ? 32.458 2.525 -43.827 1.00 84.75 237 LEU A O 1
ATOM 1961 N N . LEU A 1 238 ? 30.643 1.500 -44.682 1.00 85.12 238 LEU A N 1
ATOM 1962 C CA . LEU A 1 238 ? 29.658 2.490 -44.244 1.00 85.12 238 LEU A CA 1
ATOM 1963 C C . LEU A 1 238 ? 29.612 2.581 -42.715 1.00 85.12 238 LEU A C 1
ATOM 1965 O O . LEU A 1 238 ? 29.748 3.681 -42.184 1.00 85.12 238 LEU A O 1
ATOM 1969 N N . ALA A 1 239 ? 29.557 1.445 -42.012 1.00 83.81 239 ALA A N 1
ATOM 1970 C CA . ALA A 1 239 ? 29.609 1.393 -40.549 1.00 83.81 239 ALA A CA 1
ATOM 1971 C C . ALA A 1 239 ? 30.905 2.007 -39.980 1.00 83.81 239 ALA A C 1
ATOM 1973 O O . ALA A 1 239 ? 30.890 2.749 -38.993 1.00 83.81 239 ALA A O 1
ATOM 1974 N N . PHE A 1 240 ? 32.051 1.764 -40.626 1.00 87.06 240 PHE A N 1
ATOM 1975 C CA . PHE A 1 240 ? 33.315 2.388 -40.230 1.00 87.06 240 PHE A CA 1
ATOM 1976 C C . PHE A 1 240 ? 33.301 3.915 -40.419 1.00 87.06 240 PHE A C 1
ATOM 1978 O O . PHE A 1 240 ? 33.782 4.667 -39.560 1.00 87.06 240 PHE A O 1
ATOM 1985 N N . LEU A 1 241 ? 32.754 4.395 -41.538 1.00 83.25 241 LEU A N 1
ATOM 1986 C CA . LEU A 1 241 ? 32.641 5.824 -41.830 1.00 83.25 241 LEU A CA 1
ATOM 1987 C C . LEU A 1 241 ? 31.672 6.528 -40.883 1.00 83.25 241 LEU A C 1
ATOM 1989 O O . LEU A 1 241 ? 32.011 7.593 -40.362 1.00 83.25 241 LEU A O 1
ATOM 1993 N N . GLU A 1 242 ? 30.528 5.915 -40.607 1.00 86.25 242 GLU A N 1
ATOM 1994 C CA . GLU A 1 242 ? 29.554 6.374 -39.622 1.00 86.25 242 GLU A CA 1
ATOM 1995 C C . GLU A 1 242 ? 30.209 6.528 -38.243 1.00 86.25 242 GLU A C 1
ATOM 1997 O O . GLU A 1 242 ? 30.146 7.600 -37.632 1.00 86.25 242 GLU A O 1
ATOM 2002 N N . GLY A 1 243 ? 30.967 5.521 -37.794 1.00 84.38 243 GLY A N 1
ATOM 2003 C CA . GLY A 1 243 ? 31.729 5.591 -36.547 1.00 84.38 243 GLY A CA 1
ATOM 2004 C C . GLY A 1 243 ? 32.751 6.737 -36.533 1.00 84.38 243 GLY A C 1
ATOM 2005 O O . GLY A 1 243 ? 32.906 7.445 -35.529 1.00 84.38 243 GLY A O 1
ATOM 2006 N N . LYS A 1 244 ? 33.430 6.988 -37.659 1.00 85.62 244 LYS A N 1
ATOM 2007 C CA . LYS A 1 244 ? 34.411 8.079 -37.790 1.00 85.62 244 LYS A CA 1
ATOM 2008 C C . LYS A 1 244 ? 33.751 9.461 -37.771 1.00 85.62 244 LYS A C 1
ATOM 2010 O O . LYS A 1 244 ? 34.285 10.368 -37.124 1.00 85.62 244 LYS A O 1
ATOM 2015 N N . ILE A 1 245 ? 32.620 9.634 -38.455 1.00 82.38 245 ILE A N 1
ATOM 2016 C CA . ILE A 1 245 ? 31.848 10.886 -38.498 1.00 82.38 245 ILE A CA 1
ATOM 2017 C C . ILE A 1 245 ? 31.256 11.175 -37.117 1.00 82.38 245 ILE A C 1
ATOM 2019 O O . ILE A 1 245 ? 31.472 12.261 -36.578 1.00 82.38 245 ILE A O 1
ATOM 2023 N N . THR A 1 246 ? 30.660 10.169 -36.480 1.00 84.19 246 THR A N 1
ATOM 2024 C CA . THR A 1 246 ? 30.123 10.251 -35.115 1.00 84.19 246 THR A CA 1
ATOM 2025 C C . THR A 1 246 ? 31.198 10.664 -34.108 1.00 84.19 246 THR A C 1
ATOM 2027 O O . THR A 1 246 ? 31.005 11.581 -33.306 1.00 84.19 246 THR A O 1
ATOM 2030 N N . LYS A 1 247 ? 32.391 10.055 -34.171 1.00 85.12 247 LYS A N 1
ATOM 2031 C CA . LYS A 1 247 ? 33.516 10.400 -33.285 1.00 85.12 247 LYS A CA 1
ATOM 2032 C C . LYS A 1 247 ? 34.021 11.830 -33.504 1.00 85.12 247 LYS A C 1
ATOM 2034 O O . LYS A 1 247 ? 34.429 12.489 -32.546 1.00 85.12 247 LYS A O 1
ATOM 2039 N N . ARG A 1 248 ? 34.009 12.324 -34.747 1.00 81.69 248 ARG A N 1
ATOM 2040 C CA . ARG A 1 248 ? 34.365 13.718 -35.065 1.00 81.69 248 ARG A CA 1
ATOM 2041 C C . ARG A 1 248 ? 33.324 14.692 -34.527 1.00 81.69 248 ARG A C 1
ATOM 2043 O O . ARG A 1 248 ? 33.717 15.644 -33.859 1.00 81.69 248 ARG A O 1
ATOM 2050 N N . TYR A 1 249 ? 32.042 14.410 -34.744 1.00 81.88 249 TYR A N 1
ATOM 2051 C CA . TYR A 1 249 ? 30.937 15.220 -34.240 1.00 81.88 249 TYR A CA 1
ATOM 2052 C C . TYR A 1 249 ? 30.980 15.346 -32.704 1.00 81.88 249 TYR A C 1
ATOM 2054 O O . TYR A 1 249 ? 30.985 16.462 -32.175 1.00 81.88 249 TYR A O 1
ATOM 2062 N N . LYS A 1 250 ? 31.160 14.228 -31.982 1.00 81.38 250 LYS A N 1
ATOM 2063 C CA . LYS A 1 250 ? 31.321 14.229 -30.513 1.00 81.38 250 LYS A CA 1
ATOM 2064 C C . LYS A 1 250 ? 32.510 15.088 -30.054 1.00 81.38 250 LYS A C 1
ATOM 2066 O O . LYS A 1 250 ? 32.386 15.859 -29.107 1.00 81.38 250 LYS A O 1
ATOM 2071 N N . ARG A 1 251 ? 33.652 15.033 -30.756 1.00 81.88 251 ARG A N 1
ATOM 2072 C CA . ARG A 1 251 ? 34.825 15.885 -30.460 1.00 81.88 251 ARG A CA 1
ATOM 2073 C C . ARG A 1 251 ? 34.558 17.372 -30.694 1.00 81.88 251 ARG A C 1
ATOM 2075 O O . ARG A 1 251 ? 35.034 18.193 -29.918 1.00 81.88 251 ARG A O 1
ATOM 2082 N N . THR A 1 252 ? 33.839 17.730 -31.757 1.00 78.06 252 THR A N 1
ATOM 2083 C CA . THR A 1 252 ? 33.503 19.132 -32.047 1.00 78.06 252 THR A CA 1
ATOM 2084 C C . THR A 1 252 ? 32.476 19.699 -31.076 1.00 78.06 252 THR A C 1
ATOM 2086 O O . THR A 1 252 ? 32.601 20.859 -30.700 1.00 78.06 252 THR A O 1
ATOM 2089 N N . LYS A 1 253 ? 31.509 18.892 -30.623 1.00 74.00 253 LYS A N 1
ATOM 2090 C CA . LYS A 1 253 ? 30.526 19.298 -29.611 1.00 74.00 253 LYS A CA 1
ATOM 2091 C C . LYS A 1 253 ? 31.194 19.553 -28.259 1.00 74.00 253 LYS A C 1
ATOM 2093 O O . LYS A 1 253 ? 31.029 20.635 -27.709 1.00 74.00 253 LYS A O 1
ATOM 2098 N N . ASN A 1 254 ? 32.054 18.636 -27.807 1.00 72.19 254 ASN A N 1
ATOM 2099 C CA . ASN A 1 254 ? 32.807 18.792 -26.554 1.00 72.19 254 ASN A CA 1
ATOM 2100 C C . ASN A 1 254 ? 33.746 20.010 -26.542 1.00 72.19 254 ASN A C 1
ATOM 2102 O O . ASN A 1 254 ? 34.078 20.506 -25.476 1.00 72.19 254 ASN A O 1
ATOM 2106 N N . ARG A 1 255 ? 34.194 20.493 -27.708 1.00 71.50 255 ARG A N 1
ATOM 2107 C CA . ARG A 1 255 ? 34.997 21.725 -27.813 1.00 71.50 255 ARG A CA 1
ATOM 2108 C C . ARG A 1 255 ? 34.172 23.011 -27.766 1.00 71.50 255 ARG A C 1
ATOM 2110 O O . ARG A 1 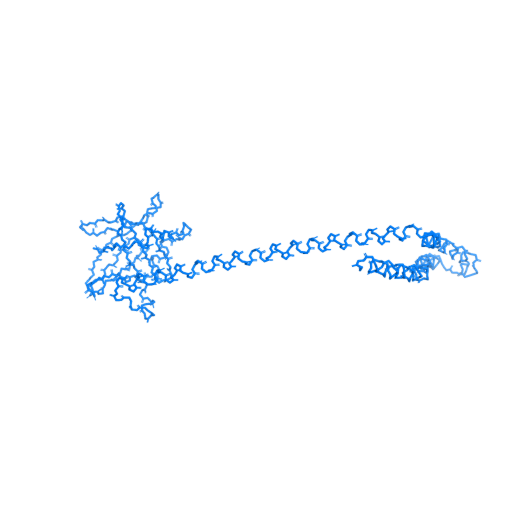255 ? 34.756 24.060 -27.556 1.00 71.50 255 ARG A O 1
ATOM 2117 N N . LYS A 1 256 ? 32.864 22.946 -28.029 1.00 64.44 256 LYS A N 1
ATOM 2118 C CA . LYS A 1 256 ? 31.952 24.103 -28.001 1.00 64.44 256 LYS A CA 1
ATOM 2119 C C . LYS A 1 256 ? 31.255 24.283 -26.649 1.00 64.44 256 LYS A C 1
ATOM 2121 O O . LYS A 1 256 ? 30.641 25.318 -26.432 1.00 64.44 256 LYS A O 1
ATOM 2126 N N . SER A 1 257 ? 31.296 23.268 -25.787 1.00 57.03 257 SER A N 1
ATOM 2127 C CA . SER A 1 257 ? 30.720 23.286 -24.436 1.00 57.03 257 SER A CA 1
ATOM 2128 C C . SER A 1 257 ? 31.714 23.709 -23.343 1.00 57.03 257 SER A C 1
ATOM 2130 O O . SER A 1 257 ? 31.371 23.619 -22.168 1.00 57.03 257 SER A O 1
ATOM 2132 N N . VAL A 1 258 ? 32.938 24.089 -23.724 1.00 48.38 258 VAL A N 1
ATOM 2133 C CA . VAL A 1 258 ? 33.997 24.670 -22.876 1.00 48.38 258 VAL A CA 1
ATOM 2134 C C . VAL A 1 258 ? 34.168 26.118 -23.300 1.00 48.38 258 VAL A C 1
ATOM 2136 O O . VAL A 1 258 ? 34.317 26.970 -22.402 1.00 48.38 258 VAL A O 1
#

Foldseek 3Di:
DDWAFDPLLVVQQPDDLPDPPLVVQQVFKWFWDDLPPWGWIWHAHSVQWIWIATNRDTFIWGWDQDNVVCWIWIGGPVDIWTWHFRDDDPFWTWTHTPPDSIIIIIGTPVCCVVDDPNDPVVVNVVSVVVVVVVVVVVVVVVVVVVVVVVVVVVVVVVVVVVVVLVVVLVVLLVPDPVLVVLVVVLVVQLVVQLVVQLVVVCPDVVCVPDDPVVNVVVSVVSNVVSNVPSCVPSVVVSVVVSVVSSVVVVVVVVVVVD